Protein AF-B0TB52-F1 (afdb_monomer_lite)

pLDDT: mean 86.06, std 11.62, range [44.22, 97.25]

Foldseek 3Di:
DDDPPDDVVVVVVVVVVVVVVLVVLLVVQLVVLLVVQLVCQQPPDADVVARARSNLLSLLLSCLQSLDDLVVLLVSQQSSLVSQLVSPPDPRSNLSNVLSSQLSSQSSVLSVPPDQPDDDPATCSSLVSSLRSLLRSQLSSLVVCCVVVVDDPVVSVCCCVVHSVVSSVVSSVSSRVVNVVSCVVSVD

Organism: Heliobacterium modesticaldum (strain ATCC 51547 / Ice1) (NCBI:txid498761)

Structure (mmCIF, N/CA/C/O backbone):
data_AF-B0TB52-F1
#
_entry.id   AF-B0TB52-F1
#
loop_
_atom_site.group_PDB
_atom_site.id
_atom_site.type_symbol
_atom_site.label_atom_id
_atom_site.label_alt_id
_atom_site.label_comp_id
_atom_site.label_asym_id
_atom_site.label_entity_id
_atom_site.label_seq_id
_atom_site.pdbx_PDB_ins_code
_atom_site.Cartn_x
_atom_site.Cartn_y
_atom_site.Cartn_z
_atom_site.occupancy
_atom_site.B_iso_or_equiv
_atom_site.auth_seq_id
_atom_site.auth_comp_id
_atom_site.auth_asym_id
_atom_site.auth_atom_id
_atom_site.pdbx_PDB_model_num
ATOM 1 N N . MET A 1 1 ? -31.681 16.200 46.956 1.00 44.25 1 MET A N 1
ATOM 2 C CA . MET A 1 1 ? -31.274 16.716 45.631 1.00 44.25 1 MET A CA 1
ATOM 3 C C . MET A 1 1 ? -29.783 16.443 45.464 1.00 44.25 1 MET A C 1
ATOM 5 O O . MET A 1 1 ? -28.978 17.282 45.835 1.00 44.25 1 MET A O 1
ATOM 9 N N . ASN A 1 2 ? -29.403 15.248 45.000 1.00 44.22 2 ASN A N 1
ATOM 10 C CA . ASN A 1 2 ? -27.994 14.911 44.762 1.00 44.22 2 ASN A CA 1
ATOM 11 C C . ASN A 1 2 ? -27.658 15.261 43.312 1.00 44.22 2 ASN A C 1
ATOM 13 O O . ASN A 1 2 ? -27.881 14.460 42.409 1.00 44.22 2 ASN A O 1
ATOM 17 N N . GLY A 1 3 ? -27.212 16.499 43.103 1.00 53.97 3 GLY A N 1
ATOM 18 C CA . GLY A 1 3 ? -26.686 16.952 41.822 1.00 53.97 3 GLY A CA 1
ATOM 19 C C . GLY A 1 3 ? -25.291 16.378 41.611 1.00 53.97 3 GLY A C 1
ATOM 20 O O . GLY A 1 3 ? -24.385 16.659 42.392 1.00 53.97 3 GLY A O 1
ATOM 21 N N . ASP A 1 4 ? -25.146 15.569 40.564 1.00 59.97 4 ASP A N 1
ATOM 22 C CA . ASP A 1 4 ? -23.883 15.088 39.999 1.00 59.97 4 ASP A CA 1
ATOM 23 C C . ASP A 1 4 ? -23.056 16.283 39.489 1.00 59.97 4 ASP A C 1
ATOM 25 O O . ASP A 1 4 ? -23.007 16.575 38.299 1.00 59.97 4 ASP A O 1
ATOM 29 N N . ASN A 1 5 ? -22.460 17.039 40.414 1.00 62.78 5 ASN A N 1
ATOM 30 C CA . ASN A 1 5 ? -21.640 18.211 40.124 1.00 62.78 5 ASN A CA 1
ATOM 31 C C . ASN A 1 5 ? -20.153 17.828 40.173 1.00 62.78 5 ASN A C 1
ATOM 33 O O . ASN A 1 5 ? -19.360 18.401 40.921 1.00 62.78 5 ASN A O 1
ATOM 37 N N . ARG A 1 6 ? -19.770 16.801 39.403 1.00 63.81 6 ARG A N 1
ATOM 38 C CA . ARG A 1 6 ? -18.353 16.505 39.157 1.00 63.81 6 ARG A CA 1
ATOM 39 C C . ARG A 1 6 ? -17.748 17.660 38.342 1.00 63.81 6 ARG A C 1
ATOM 41 O O . ARG A 1 6 ? -18.316 18.019 37.310 1.00 63.81 6 ARG A O 1
ATOM 48 N N . PRO A 1 7 ? -16.630 18.270 38.778 1.00 61.94 7 PRO A N 1
ATOM 49 C CA . PRO A 1 7 ? -16.086 19.461 38.134 1.00 61.94 7 PRO A CA 1
ATOM 50 C C . PRO A 1 7 ? -15.678 19.149 36.690 1.00 61.94 7 PRO A C 1
ATOM 52 O O . PRO A 1 7 ? -14.939 18.201 36.433 1.00 61.94 7 PRO A O 1
ATOM 55 N N . VAL A 1 8 ? -16.143 19.979 35.752 1.00 63.41 8 VAL A N 1
ATOM 56 C CA . VAL A 1 8 ? -15.935 19.863 34.293 1.00 63.41 8 VAL A CA 1
ATOM 57 C C . VAL A 1 8 ? -14.460 19.638 33.913 1.00 63.41 8 VAL A C 1
ATOM 59 O O . VAL A 1 8 ? -14.173 18.951 32.935 1.00 63.41 8 VAL A O 1
ATOM 62 N N . ALA A 1 9 ? -13.518 20.141 34.718 1.00 63.56 9 ALA A N 1
ATOM 63 C CA . ALA A 1 9 ? -12.083 19.914 34.550 1.00 63.56 9 ALA A CA 1
ATOM 64 C C . ALA A 1 9 ? -11.687 18.426 34.631 1.00 63.56 9 ALA A C 1
ATOM 66 O O . ALA A 1 9 ? -10.968 17.953 33.757 1.00 63.56 9 ALA A O 1
ATOM 67 N N . LEU A 1 10 ? -12.223 17.657 35.588 1.00 64.62 10 LEU A N 1
ATOM 68 C CA . LEU A 1 10 ? -11.920 16.222 35.715 1.00 64.62 10 LEU A CA 1
ATOM 69 C C . LEU A 1 10 ? -12.453 15.417 34.524 1.00 64.62 10 LEU A C 1
ATOM 71 O O . LEU A 1 10 ? -11.818 14.459 34.085 1.00 64.62 10 LEU A O 1
ATOM 75 N N . ASN A 1 11 ? -13.594 15.829 33.963 1.00 69.12 11 ASN A N 1
ATOM 76 C CA . ASN A 1 11 ? -14.157 15.202 32.767 1.00 69.12 11 ASN A CA 1
ATOM 77 C C . ASN A 1 11 ? -13.287 15.485 31.532 1.00 69.12 11 ASN A C 1
ATOM 79 O O . ASN A 1 11 ? -13.051 14.580 30.733 1.00 69.12 11 ASN A O 1
ATOM 83 N N . ASN A 1 12 ? -12.751 16.703 31.406 1.00 70.81 12 ASN A N 1
ATOM 84 C CA . ASN A 1 12 ? -11.839 17.066 30.321 1.00 70.81 12 ASN A CA 1
ATOM 85 C C . ASN A 1 12 ? -10.494 16.340 30.430 1.00 70.81 12 ASN A C 1
ATOM 87 O O . ASN A 1 12 ? -10.006 15.836 29.423 1.00 70.81 12 ASN A O 1
ATOM 91 N N . GLU A 1 13 ? -9.917 16.227 31.628 1.00 70.25 13 GLU A N 1
ATOM 92 C CA . GLU A 1 13 ? -8.655 15.508 31.843 1.00 70.25 13 GLU A CA 1
ATOM 93 C C . GLU A 1 13 ? -8.798 14.002 31.602 1.00 70.25 13 GLU A C 1
ATOM 95 O O . GLU A 1 13 ? -7.973 13.405 30.906 1.00 70.25 13 GLU A O 1
ATOM 100 N N . ALA A 1 14 ? -9.886 13.389 32.080 1.00 68.00 14 ALA A N 1
ATOM 101 C CA . ALA A 1 14 ? -10.186 11.988 31.804 1.00 68.00 14 ALA A CA 1
ATOM 102 C C . ALA A 1 14 ? -10.412 11.747 30.302 1.00 68.00 14 ALA A C 1
ATOM 104 O O . ALA A 1 14 ? -9.858 10.805 29.735 1.00 68.00 14 ALA A O 1
ATOM 105 N N . GLN A 1 15 ? -11.162 12.621 29.625 1.00 62.94 15 GLN A N 1
ATOM 106 C CA . GLN A 1 15 ? -11.403 12.523 28.184 1.00 62.94 15 GLN A CA 1
ATOM 107 C C . GLN A 1 15 ? -10.118 12.735 27.368 1.00 62.94 15 GLN A C 1
ATOM 109 O O . GLN A 1 15 ? -9.899 12.036 26.374 1.00 62.94 15 GLN A O 1
ATOM 114 N N . TYR A 1 16 ? -9.234 13.640 27.797 1.00 62.41 16 TYR A N 1
ATOM 115 C CA . TYR A 1 16 ? -7.936 13.873 27.163 1.00 62.41 16 TYR A CA 1
ATOM 116 C C . TYR A 1 16 ? -7.002 12.671 27.341 1.00 62.41 16 TYR A C 1
ATOM 118 O O . TYR A 1 16 ? -6.404 12.206 26.370 1.00 62.41 16 TYR A O 1
ATOM 126 N N . ALA A 1 17 ? -6.944 12.096 28.547 1.00 64.50 17 ALA A N 1
ATOM 127 C CA . ALA A 1 17 ? -6.170 10.890 28.830 1.00 64.50 17 ALA A CA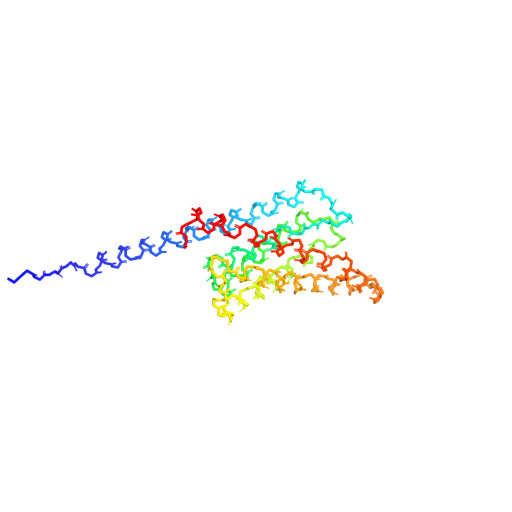 1
ATOM 128 C C . ALA A 1 17 ? -6.675 9.678 28.027 1.00 64.50 17 ALA A C 1
ATOM 130 O O . ALA A 1 17 ? -5.869 8.932 27.466 1.00 64.50 17 ALA A O 1
ATOM 131 N N . GLN A 1 18 ? -7.995 9.500 27.897 1.00 62.91 18 GLN A N 1
ATOM 132 C CA . GLN A 1 18 ? -8.570 8.409 27.102 1.00 62.91 18 GLN A CA 1
ATOM 133 C C . GLN A 1 18 ? -8.362 8.596 25.592 1.00 62.91 18 GLN A C 1
ATOM 135 O O . GLN A 1 18 ? -7.987 7.645 24.901 1.00 62.91 18 GLN A O 1
ATOM 140 N N . THR A 1 19 ? -8.520 9.820 25.079 1.00 67.12 19 THR A N 1
ATOM 141 C CA . THR A 1 19 ? -8.274 10.139 23.660 1.00 67.12 19 THR A CA 1
ATOM 142 C C . THR A 1 19 ? -6.791 9.984 23.308 1.00 67.12 19 THR A C 1
ATOM 144 O O . THR A 1 19 ? -6.448 9.402 22.275 1.00 67.12 19 THR A O 1
ATOM 147 N N . GLY A 1 20 ? -5.899 10.441 24.193 1.00 67.62 20 GLY A N 1
ATOM 148 C CA . GLY A 1 20 ? -4.453 10.276 24.059 1.00 67.62 20 GLY A CA 1
ATOM 149 C C . GLY A 1 20 ? -4.032 8.806 24.073 1.00 67.62 20 GLY A C 1
ATOM 150 O O . GLY A 1 20 ? -3.299 8.367 23.188 1.00 67.62 20 GLY A O 1
ATOM 151 N N . ALA A 1 21 ? -4.558 8.011 25.011 1.00 65.25 21 ALA A N 1
ATOM 152 C CA . ALA A 1 21 ? -4.265 6.581 25.097 1.00 65.25 21 ALA A CA 1
ATOM 153 C C . ALA A 1 21 ? -4.727 5.800 23.851 1.00 65.25 21 ALA A C 1
ATOM 155 O O . ALA A 1 21 ? -4.025 4.892 23.401 1.00 65.25 21 ALA A O 1
ATOM 156 N N . GLY A 1 22 ? -5.874 6.162 23.263 1.00 76.88 22 GLY A N 1
ATOM 157 C CA . GLY A 1 22 ? -6.357 5.579 22.007 1.00 76.88 22 GLY A CA 1
ATOM 158 C C . GLY A 1 22 ? -5.429 5.871 20.824 1.00 76.88 22 GLY A C 1
ATOM 159 O O . GLY A 1 22 ? -5.046 4.952 20.096 1.00 76.88 22 GLY A O 1
ATOM 160 N N . ARG A 1 23 ? -4.987 7.129 20.681 1.00 81.00 23 ARG A N 1
ATOM 161 C CA . ARG A 1 23 ? -4.079 7.540 19.599 1.00 81.00 23 ARG A CA 1
ATOM 162 C C . ARG A 1 23 ? -2.721 6.839 19.690 1.00 81.00 23 ARG A C 1
ATOM 164 O O . ARG A 1 23 ? -2.213 6.355 18.680 1.00 81.00 23 ARG A O 1
ATOM 171 N N . THR A 1 24 ? -2.150 6.723 20.890 1.00 84.62 24 THR A N 1
ATOM 172 C CA . THR A 1 24 ? -0.862 6.038 21.087 1.00 84.62 24 THR A CA 1
ATOM 173 C C . THR A 1 24 ? -0.941 4.565 20.688 1.00 84.62 24 THR A C 1
ATOM 175 O O . THR A 1 24 ? -0.036 4.060 20.025 1.00 84.62 24 THR A O 1
ATOM 178 N N . LYS A 1 25 ? -2.047 3.879 21.012 1.00 85.75 25 LYS A N 1
ATOM 179 C CA . LYS A 1 25 ? -2.271 2.489 20.580 1.00 85.75 25 LYS A CA 1
ATOM 180 C C . LYS A 1 25 ? -2.349 2.367 19.060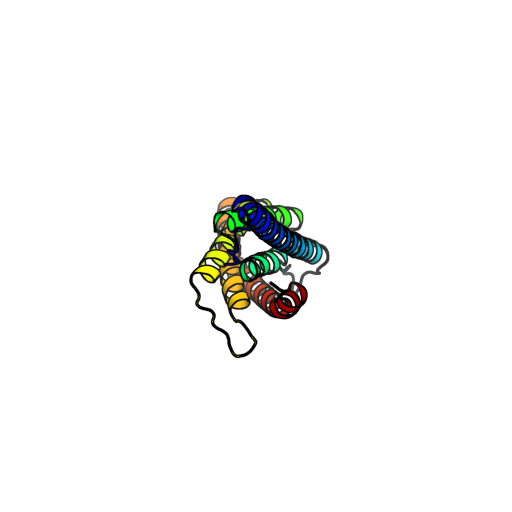 1.00 85.75 25 LYS A C 1
ATOM 182 O O . LYS A 1 25 ? -1.719 1.480 18.494 1.00 85.75 25 LYS A O 1
ATOM 187 N N . GLN A 1 26 ? -3.078 3.260 18.394 1.00 88.81 26 GLN A N 1
ATOM 188 C CA . GLN A 1 26 ? -3.194 3.263 16.933 1.00 88.81 26 GLN A CA 1
ATOM 189 C C . GLN A 1 26 ? -1.840 3.481 16.244 1.00 88.81 26 GLN A C 1
ATOM 191 O O . GLN A 1 26 ? -1.496 2.750 15.317 1.00 88.81 26 GLN A O 1
ATOM 196 N N . LEU A 1 27 ? -1.039 4.433 16.732 1.00 90.12 27 LEU A N 1
ATOM 197 C CA . LEU A 1 27 ? 0.311 4.677 16.216 1.00 90.12 27 LEU A CA 1
ATOM 198 C C . LEU A 1 27 ? 1.239 3.478 16.441 1.00 90.12 27 LEU A C 1
ATOM 200 O O . LEU A 1 27 ? 1.983 3.105 15.536 1.00 90.12 27 LEU A O 1
ATOM 204 N N . ALA A 1 28 ? 1.158 2.832 17.608 1.00 91.56 28 ALA A N 1
ATOM 205 C CA . ALA A 1 28 ? 1.927 1.623 17.893 1.00 91.56 28 ALA A CA 1
ATOM 206 C C . ALA A 1 28 ? 1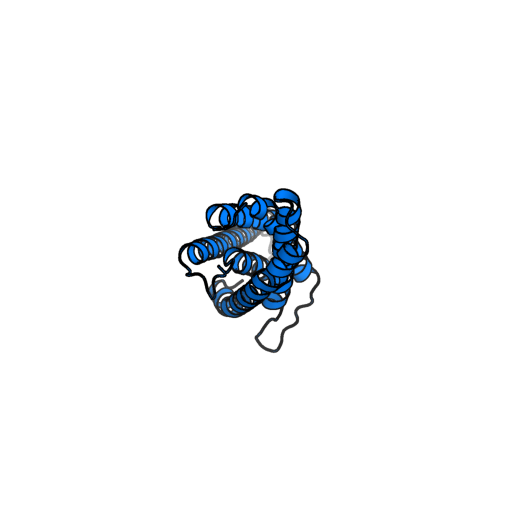.569 0.474 16.934 1.00 91.56 28 ALA A C 1
ATOM 208 O O . ALA A 1 28 ? 2.459 -0.203 16.425 1.00 91.56 28 ALA A O 1
ATOM 209 N N . VAL A 1 29 ? 0.279 0.291 16.628 1.00 91.38 29 VAL A N 1
ATOM 210 C CA . VAL A 1 29 ? -0.193 -0.702 15.648 1.00 91.38 29 VAL A CA 1
ATOM 211 C C . VAL A 1 29 ? 0.369 -0.429 14.259 1.00 91.38 29 VAL A C 1
ATOM 213 O O . VAL A 1 29 ? 0.873 -1.343 13.610 1.00 91.38 29 VAL A O 1
ATOM 216 N N . VAL A 1 30 ? 0.298 0.823 13.807 1.00 93.69 30 VAL A N 1
ATOM 217 C CA . VAL A 1 30 ? 0.840 1.245 12.510 1.00 93.69 30 VAL A CA 1
ATOM 218 C C . VAL A 1 30 ? 2.338 0.954 12.439 1.00 93.69 30 VAL A C 1
ATOM 220 O O . VAL A 1 30 ? 2.785 0.290 11.505 1.00 93.69 30 VAL A O 1
ATOM 223 N N . ALA A 1 31 ? 3.103 1.384 13.446 1.00 93.69 31 ALA A N 1
ATOM 224 C CA . ALA A 1 31 ? 4.544 1.161 13.504 1.00 93.69 31 ALA A CA 1
ATOM 225 C C . ALA A 1 31 ? 4.897 -0.335 13.495 1.00 93.69 31 ALA A C 1
ATOM 227 O O . ALA A 1 31 ? 5.770 -0.758 12.738 1.00 93.69 31 ALA A O 1
ATOM 228 N N . MET A 1 32 ? 4.182 -1.147 14.280 1.00 94.19 32 MET A N 1
ATOM 229 C CA . MET A 1 32 ? 4.399 -2.591 14.358 1.00 94.19 32 MET A CA 1
ATOM 230 C C . MET A 1 32 ? 4.103 -3.289 13.025 1.00 94.19 32 MET A C 1
ATOM 232 O O . MET A 1 32 ? 4.918 -4.084 12.563 1.00 94.19 32 MET A O 1
ATOM 236 N N . LEU A 1 33 ? 2.974 -2.979 12.379 1.00 94.81 33 LEU A N 1
ATOM 237 C CA . LEU A 1 33 ? 2.616 -3.570 11.085 1.00 94.81 33 LEU A CA 1
ATOM 238 C C . LEU A 1 33 ? 3.641 -3.214 10.006 1.00 94.81 33 LEU A C 1
ATOM 240 O O . LEU A 1 33 ? 4.105 -4.090 9.279 1.00 94.81 33 LEU A O 1
ATOM 244 N N . ILE A 1 34 ? 4.037 -1.945 9.926 1.00 94.69 34 ILE A N 1
ATOM 245 C CA . ILE A 1 34 ? 5.035 -1.490 8.955 1.00 94.69 34 ILE A CA 1
ATOM 246 C C . ILE A 1 34 ? 6.393 -2.172 9.200 1.00 94.69 34 ILE A C 1
ATOM 248 O O . ILE A 1 34 ? 7.020 -2.637 8.246 1.00 94.69 34 ILE A O 1
ATOM 252 N N . ALA A 1 35 ? 6.824 -2.294 10.460 1.00 94.88 35 ALA A N 1
ATOM 253 C CA . ALA A 1 35 ? 8.055 -2.999 10.818 1.00 94.88 35 ALA A CA 1
ATOM 254 C C . ALA A 1 35 ? 8.007 -4.481 10.409 1.00 94.88 35 ALA A C 1
ATOM 256 O O . ALA A 1 35 ? 8.958 -4.983 9.809 1.00 94.88 35 ALA A O 1
ATOM 257 N N . ILE A 1 36 ? 6.880 -5.162 10.648 1.00 94.06 36 ILE A N 1
ATOM 258 C CA . ILE A 1 36 ? 6.654 -6.539 10.183 1.00 94.06 36 ILE A CA 1
ATOM 259 C C . ILE A 1 36 ? 6.774 -6.614 8.657 1.00 94.06 36 ILE A C 1
ATOM 261 O O . ILE A 1 36 ? 7.457 -7.495 8.140 1.00 94.06 36 ILE A O 1
ATOM 265 N N . GLY A 1 37 ? 6.165 -5.676 7.927 1.00 93.88 37 GLY A N 1
ATOM 266 C CA . GLY A 1 37 ? 6.254 -5.616 6.467 1.00 93.88 37 GLY A CA 1
ATOM 267 C C . GLY A 1 37 ? 7.690 -5.456 5.963 1.00 93.88 37 GLY A C 1
ATOM 268 O O . GLY A 1 37 ? 8.085 -6.126 5.009 1.00 93.88 37 GLY A O 1
ATOM 269 N N . ALA A 1 38 ? 8.492 -4.618 6.623 1.00 93.31 38 ALA A N 1
ATOM 270 C CA . ALA A 1 38 ? 9.897 -4.421 6.276 1.00 93.31 38 ALA A CA 1
ATOM 271 C C . ALA A 1 38 ? 10.729 -5.688 6.522 1.00 93.31 38 ALA A C 1
ATOM 273 O O . ALA A 1 38 ? 11.443 -6.135 5.624 1.00 93.31 38 ALA A O 1
ATOM 274 N N . VAL A 1 39 ? 10.580 -6.311 7.695 1.00 93.44 39 VAL A N 1
ATOM 275 C CA . VAL A 1 39 ? 11.273 -7.562 8.043 1.00 93.44 39 VAL A CA 1
ATOM 276 C C . VAL A 1 39 ? 10.897 -8.671 7.063 1.00 93.44 39 VAL A C 1
ATOM 278 O O . VAL A 1 39 ? 11.784 -9.313 6.505 1.00 93.44 39 VAL A O 1
ATOM 281 N N . LEU A 1 40 ? 9.601 -8.852 6.781 1.00 91.31 40 LEU A N 1
ATOM 282 C CA . LEU A 1 40 ? 9.126 -9.840 5.810 1.00 91.31 40 LEU A CA 1
ATOM 283 C C . LEU A 1 40 ? 9.735 -9.610 4.428 1.00 91.31 40 LEU A C 1
ATOM 285 O O . LEU A 1 40 ? 10.187 -10.561 3.803 1.00 91.31 40 LEU A O 1
ATOM 289 N N . ARG A 1 41 ? 9.823 -8.361 3.964 1.00 90.44 41 ARG A N 1
ATOM 290 C CA . ARG A 1 41 ? 10.453 -8.041 2.675 1.00 90.44 41 ARG A CA 1
ATOM 291 C C . ARG A 1 41 ? 11.955 -8.343 2.641 1.00 90.44 41 ARG A C 1
ATOM 293 O O . ARG A 1 41 ? 12.468 -8.695 1.578 1.00 90.44 41 ARG A O 1
ATOM 300 N N . MET A 1 42 ? 12.652 -8.219 3.770 1.00 88.94 42 MET A N 1
ATOM 301 C CA . MET A 1 42 ? 14.075 -8.559 3.871 1.00 88.94 42 MET A CA 1
ATOM 302 C C . MET A 1 42 ? 14.314 -10.069 3.820 1.00 88.94 42 MET A C 1
ATOM 304 O O . MET A 1 42 ? 15.243 -10.508 3.145 1.00 88.94 42 MET A O 1
ATOM 308 N N . VAL A 1 43 ? 13.484 -10.853 4.514 1.00 88.88 43 VAL A N 1
ATOM 309 C CA . VAL A 1 43 ? 13.695 -12.303 4.665 1.00 88.88 43 VAL A CA 1
ATOM 310 C C . VAL A 1 43 ? 12.984 -13.145 3.606 1.00 88.88 43 VAL A C 1
ATOM 312 O O . VAL A 1 43 ? 13.370 -14.289 3.381 1.00 88.88 43 VAL A O 1
ATOM 315 N N . ALA A 1 44 ? 11.942 -12.616 2.959 1.00 84.12 44 ALA A N 1
ATOM 316 C CA . ALA A 1 44 ? 11.162 -13.379 1.995 1.00 84.12 44 ALA A CA 1
ATOM 317 C C . ALA A 1 44 ? 11.970 -13.663 0.716 1.00 84.12 44 ALA A C 1
ATOM 319 O O . ALA A 1 44 ? 12.547 -12.738 0.123 1.00 84.12 44 ALA A O 1
ATOM 320 N N . PRO A 1 45 ? 11.976 -14.922 0.244 1.00 81.38 45 PRO A N 1
ATOM 321 C CA . PRO A 1 45 ? 12.595 -15.260 -1.025 1.00 81.38 45 PRO A CA 1
ATOM 322 C C . PRO A 1 45 ? 11.803 -14.648 -2.194 1.00 81.38 45 PRO A C 1
ATOM 324 O O . PRO A 1 45 ? 10.592 -14.427 -2.080 1.00 81.38 45 PRO A O 1
ATOM 327 N N . PRO A 1 46 ? 12.452 -14.397 -3.345 1.00 82.38 46 PRO A N 1
ATOM 328 C CA . PRO A 1 46 ? 11.743 -14.048 -4.569 1.00 82.38 46 PRO A CA 1
ATOM 329 C C . PRO A 1 46 ? 10.778 -15.174 -4.960 1.00 82.38 46 PRO A C 1
ATOM 331 O O . PRO A 1 46 ? 11.180 -16.329 -5.081 1.00 82.38 46 PRO A O 1
ATOM 334 N N . ILE A 1 47 ? 9.511 -14.837 -5.192 1.00 78.69 47 ILE A N 1
ATOM 335 C CA . ILE A 1 47 ? 8.491 -15.778 -5.657 1.00 78.69 47 ILE A CA 1
ATOM 336 C C . ILE A 1 47 ? 8.379 -15.583 -7.170 1.00 78.69 47 ILE A C 1
ATOM 338 O O . ILE A 1 47 ? 8.035 -14.496 -7.626 1.00 78.69 47 ILE A O 1
ATOM 342 N N . PHE A 1 48 ? 8.733 -16.601 -7.959 1.00 77.06 48 PHE A N 1
ATOM 343 C CA . PHE A 1 48 ? 8.801 -16.503 -9.429 1.00 77.06 48 PHE A CA 1
ATOM 344 C C . PHE A 1 48 ? 9.693 -15.350 -9.939 1.00 77.06 48 PHE A C 1
ATOM 346 O O . PHE A 1 48 ? 9.380 -14.697 -10.929 1.00 77.06 48 PHE A O 1
ATOM 353 N N . GLY A 1 49 ? 10.797 -15.062 -9.239 1.00 73.56 49 GLY A N 1
ATOM 354 C CA . GLY A 1 49 ? 11.708 -13.961 -9.586 1.00 73.56 49 GLY A CA 1
ATOM 355 C C . GLY A 1 49 ? 11.204 -12.564 -9.200 1.00 73.56 49 GLY A C 1
ATOM 356 O O . GLY A 1 49 ? 11.917 -11.582 -9.391 1.00 73.56 49 GLY A O 1
ATOM 357 N N . ILE A 1 50 ? 10.016 -12.461 -8.599 1.00 78.88 50 ILE A N 1
ATOM 358 C CA . ILE A 1 50 ? 9.414 -11.206 -8.149 1.00 78.88 50 ILE A CA 1
ATOM 359 C C . ILE A 1 50 ? 9.467 -11.168 -6.625 1.00 78.88 50 ILE A C 1
ATOM 361 O O . ILE A 1 50 ? 9.056 -12.108 -5.951 1.00 78.88 50 ILE A O 1
ATOM 365 N N . THR A 1 51 ? 9.979 -10.079 -6.054 1.00 79.25 51 THR A N 1
ATOM 366 C CA . THR A 1 51 ? 9.944 -9.881 -4.597 1.00 79.25 51 THR A CA 1
ATOM 367 C C . THR A 1 51 ? 8.664 -9.126 -4.234 1.00 79.25 51 THR A C 1
ATOM 369 O O . THR A 1 51 ? 8.547 -7.958 -4.619 1.00 79.25 51 THR A O 1
ATOM 372 N N . PRO A 1 52 ? 7.708 -9.734 -3.504 1.00 82.31 52 PRO A N 1
ATOM 373 C CA . PRO A 1 52 ? 6.518 -9.024 -3.058 1.00 82.31 52 PRO A CA 1
ATOM 374 C C . PRO A 1 52 ? 6.885 -7.848 -2.154 1.00 82.31 52 PRO A C 1
ATOM 376 O O . PRO A 1 52 ? 7.809 -7.918 -1.337 1.00 82.31 52 PRO A O 1
ATOM 379 N N . ASN A 1 53 ? 6.138 -6.757 -2.277 1.00 89.88 53 ASN A N 1
ATOM 380 C CA . ASN A 1 53 ? 6.323 -5.596 -1.423 1.00 89.88 53 ASN A CA 1
ATOM 381 C C . ASN A 1 53 ? 5.410 -5.701 -0.193 1.00 89.88 53 ASN A C 1
ATOM 383 O O . ASN A 1 53 ? 4.336 -5.101 -0.146 1.00 89.88 53 ASN A O 1
ATOM 387 N N . PHE A 1 54 ? 5.862 -6.454 0.813 1.00 92.56 54 PHE A N 1
ATOM 388 C CA . PHE A 1 54 ? 5.124 -6.659 2.065 1.00 92.56 54 PHE A CA 1
ATOM 389 C C . PHE A 1 54 ? 4.891 -5.364 2.855 1.00 92.56 54 PHE A C 1
ATOM 391 O O . PHE A 1 54 ? 3.927 -5.281 3.615 1.00 92.56 54 PHE A O 1
ATOM 398 N N . VAL A 1 55 ? 5.725 -4.337 2.654 1.00 95.00 55 VAL A N 1
ATOM 399 C CA . VAL A 1 55 ? 5.531 -3.019 3.273 1.00 95.00 55 VAL A CA 1
ATOM 400 C C . VAL A 1 55 ? 4.223 -2.389 2.785 1.00 95.00 55 VAL A C 1
ATOM 402 O O . VAL A 1 55 ? 3.474 -1.869 3.610 1.00 95.00 55 VAL A O 1
ATOM 405 N N . ILE A 1 56 ? 3.888 -2.527 1.492 1.00 94.94 56 ILE A N 1
ATOM 406 C CA . ILE A 1 56 ? 2.600 -2.072 0.935 1.00 94.94 56 ILE A CA 1
ATOM 407 C C . ILE A 1 56 ? 1.417 -2.759 1.596 1.00 94.94 56 ILE A C 1
ATOM 409 O O . ILE A 1 56 ? 0.493 -2.094 2.068 1.00 94.94 56 ILE A O 1
ATOM 413 N N . ALA A 1 57 ? 1.457 -4.091 1.655 1.00 95.19 57 ALA A N 1
ATOM 414 C CA . ALA A 1 57 ? 0.384 -4.870 2.257 1.00 95.19 57 ALA A CA 1
ATOM 415 C C . ALA A 1 57 ? 0.126 -4.429 3.708 1.00 95.19 57 ALA A C 1
ATOM 417 O O . ALA A 1 57 ? -1.022 -4.223 4.105 1.00 95.19 57 ALA A O 1
ATOM 418 N N . MET A 1 58 ? 1.195 -4.224 4.484 1.00 96.19 58 MET A N 1
ATOM 419 C CA . MET A 1 58 ? 1.080 -3.856 5.892 1.00 96.19 58 MET A CA 1
ATOM 420 C C . MET A 1 58 ? 0.668 -2.402 6.112 1.00 96.19 58 MET A C 1
ATOM 422 O O . MET A 1 58 ? -0.144 -2.148 7.004 1.00 96.19 58 MET A O 1
ATOM 426 N N . TYR A 1 59 ? 1.151 -1.444 5.310 1.00 96.12 59 TYR A N 1
ATOM 427 C CA . TYR A 1 59 ? 0.695 -0.065 5.473 1.00 96.12 59 TYR A CA 1
ATOM 428 C C . TYR A 1 59 ? -0.770 0.090 5.052 1.00 96.12 59 TYR A C 1
ATOM 430 O O . TYR A 1 59 ? -1.529 0.720 5.788 1.00 96.12 59 TYR A O 1
ATOM 438 N N . CYS A 1 60 ? -1.221 -0.522 3.949 1.00 95.50 60 CYS A N 1
ATOM 439 C CA . CYS A 1 60 ? -2.633 -0.450 3.556 1.00 95.50 60 CYS A CA 1
ATOM 440 C C . CYS A 1 60 ? -3.528 -1.144 4.585 1.00 95.50 60 CYS A C 1
ATOM 442 O O . CYS A 1 60 ? -4.575 -0.604 4.943 1.00 95.50 60 CYS A O 1
ATOM 444 N N . LEU A 1 61 ? -3.089 -2.275 5.148 1.00 94.44 61 LEU A N 1
ATOM 445 C CA . LEU A 1 61 ? -3.780 -2.911 6.265 1.00 94.44 61 LEU A CA 1
ATOM 446 C C . LEU A 1 61 ? -3.874 -1.980 7.488 1.00 94.44 61 LEU A C 1
ATOM 448 O O . LEU A 1 61 ? -4.947 -1.854 8.078 1.00 94.44 61 LEU A O 1
ATOM 452 N N . SER A 1 62 ? -2.785 -1.294 7.847 1.00 94.12 62 SER A N 1
ATOM 453 C CA . SER A 1 62 ? -2.777 -0.338 8.961 1.00 94.12 62 SER A CA 1
ATOM 454 C C . SER A 1 62 ? -3.753 0.824 8.738 1.00 94.12 62 SER A C 1
ATOM 456 O O . SER A 1 62 ? -4.500 1.178 9.648 1.00 94.12 62 SER A O 1
ATOM 458 N N . ILE A 1 63 ? -3.838 1.343 7.507 1.00 94.31 63 ILE A N 1
ATOM 459 C CA . ILE A 1 63 ? -4.778 2.403 7.114 1.00 94.31 63 ILE A CA 1
ATOM 460 C C . ILE A 1 63 ? -6.227 1.914 7.221 1.00 94.31 63 ILE A C 1
ATOM 462 O O . ILE A 1 63 ? -7.083 2.632 7.730 1.00 94.31 63 ILE A O 1
ATOM 466 N N . VAL A 1 64 ? -6.511 0.680 6.803 1.00 92.50 64 VAL A N 1
ATOM 467 C CA . VAL A 1 64 ? -7.854 0.083 6.912 1.00 92.50 64 VAL A CA 1
ATOM 468 C C . VAL A 1 64 ? -8.261 -0.126 8.376 1.00 92.50 64 VAL A C 1
ATOM 470 O O . VAL A 1 64 ? -9.429 0.063 8.714 1.00 92.50 64 VAL A O 1
ATOM 473 N N . LEU A 1 65 ? -7.321 -0.513 9.244 1.00 89.62 65 LEU A N 1
ATOM 474 C CA . LEU A 1 65 ? -7.581 -0.773 10.664 1.00 89.62 65 LEU A CA 1
ATOM 475 C C . LEU A 1 65 ? -7.743 0.513 11.482 1.00 89.62 65 LEU A C 1
ATOM 477 O O . LEU A 1 65 ? -8.668 0.613 12.283 1.00 89.62 65 LEU A O 1
ATOM 481 N N . VAL A 1 66 ? -6.853 1.487 11.288 1.00 89.94 66 VAL A N 1
ATOM 482 C CA . VAL A 1 66 ? -6.815 2.723 12.086 1.00 89.94 66 VAL A CA 1
ATOM 483 C C . VAL A 1 66 ? -7.736 3.806 11.526 1.00 89.94 66 VAL A C 1
ATOM 485 O O . VAL A 1 66 ? -8.207 4.647 12.287 1.00 89.94 66 VAL A O 1
ATOM 488 N N . ARG A 1 67 ? -8.023 3.773 10.217 1.00 89.50 67 ARG A N 1
ATOM 489 C CA . ARG A 1 67 ? -8.728 4.834 9.477 1.00 89.50 67 ARG A CA 1
ATOM 490 C C . ARG A 1 67 ? -8.132 6.230 9.753 1.00 89.50 67 ARG A C 1
ATOM 492 O O . ARG A 1 67 ? -8.837 7.115 10.240 1.00 89.50 67 ARG A O 1
ATOM 499 N N . PRO A 1 68 ? -6.827 6.419 9.476 1.00 89.19 68 PRO A N 1
ATOM 500 C CA . PRO A 1 68 ? -6.121 7.663 9.761 1.00 89.19 68 PRO A CA 1
ATOM 501 C C . PRO A 1 68 ? -6.644 8.828 8.914 1.00 89.19 68 PRO A C 1
ATOM 503 O O . PRO A 1 68 ? -7.248 8.638 7.855 1.00 89.19 68 PRO A O 1
ATOM 506 N N . LYS A 1 69 ? -6.343 10.058 9.341 1.00 91.19 69 LYS A N 1
ATOM 507 C CA . LYS A 1 69 ? -6.550 11.247 8.494 1.00 91.19 69 LYS A CA 1
ATOM 508 C C . LYS A 1 69 ? -5.589 11.225 7.301 1.00 91.19 69 LYS A C 1
ATOM 510 O O . LYS A 1 69 ? -4.526 10.617 7.370 1.00 91.19 69 LYS A O 1
ATOM 515 N N . PHE A 1 70 ? -5.888 11.973 6.237 1.00 91.19 70 PHE A N 1
ATOM 516 C CA . PHE A 1 70 ? -5.021 12.037 5.049 1.00 91.19 70 PHE A CA 1
ATOM 517 C C . PHE A 1 70 ? -3.561 12.418 5.354 1.00 91.19 70 PHE A C 1
ATOM 519 O O . PHE A 1 70 ? -2.653 11.822 4.784 1.00 91.19 70 PHE A O 1
ATOM 526 N N . GLY A 1 71 ? -3.317 13.347 6.287 1.00 91.75 71 GLY A N 1
ATOM 527 C CA . GLY A 1 71 ? -1.952 13.705 6.700 1.00 91.75 71 GLY A CA 1
ATOM 528 C C . GLY A 1 71 ? -1.213 12.573 7.427 1.00 91.75 71 GLY A C 1
ATOM 529 O O . GLY A 1 71 ? -0.025 12.361 7.206 1.00 91.75 71 GLY A O 1
ATOM 530 N N . GLU A 1 72 ? -1.924 11.794 8.244 1.00 93.62 72 GLU A N 1
ATOM 531 C CA . GLU A 1 72 ? -1.372 10.611 8.915 1.00 93.62 72 GLU A CA 1
ATOM 532 C C . GLU A 1 72 ? -1.124 9.476 7.905 1.00 93.62 72 GLU A C 1
ATOM 534 O O . GLU A 1 72 ? -0.083 8.827 7.956 1.00 93.62 72 GLU A O 1
ATOM 539 N N . ALA A 1 73 ? -2.022 9.279 6.933 1.00 95.44 73 ALA A N 1
ATOM 540 C CA . ALA A 1 73 ? -1.829 8.329 5.837 1.00 95.44 73 ALA A CA 1
ATOM 541 C C . ALA A 1 73 ? -0.623 8.693 4.956 1.00 95.44 73 ALA A C 1
ATOM 543 O O . ALA A 1 73 ? 0.132 7.810 4.551 1.00 95.44 73 ALA A O 1
ATOM 544 N N . LEU A 1 74 ? -0.402 9.986 4.701 1.00 96.75 74 LEU A N 1
ATOM 545 C CA . LEU A 1 74 ? 0.789 10.464 4.006 1.00 96.75 74 LEU A CA 1
ATOM 546 C C . LEU A 1 74 ? 2.061 10.120 4.791 1.00 96.75 74 LEU A C 1
ATOM 548 O O . LEU A 1 74 ? 2.999 9.576 4.214 1.00 96.75 74 LEU A O 1
ATOM 552 N N . ALA A 1 75 ? 2.080 10.375 6.103 1.00 95.75 75 ALA A N 1
ATOM 553 C CA . ALA A 1 75 ? 3.211 10.020 6.959 1.00 95.75 75 ALA A CA 1
ATOM 554 C C . ALA A 1 75 ? 3.482 8.505 6.952 1.00 95.75 75 ALA A C 1
ATOM 556 O O . ALA A 1 75 ? 4.628 8.082 6.803 1.00 95.75 75 ALA A O 1
ATOM 557 N N . ILE A 1 76 ? 2.427 7.687 7.025 1.00 96.19 76 ILE A N 1
ATOM 558 C CA . ILE A 1 76 ? 2.499 6.225 6.883 1.00 96.19 76 ILE A CA 1
ATOM 559 C C . ILE A 1 76 ? 3.145 5.832 5.551 1.00 96.19 76 ILE A C 1
ATOM 561 O O . ILE A 1 76 ? 4.048 4.996 5.530 1.00 96.19 76 ILE A O 1
ATOM 565 N N . GLY A 1 77 ? 2.718 6.451 4.449 1.00 96.06 77 GLY A N 1
ATOM 566 C CA . GLY A 1 77 ? 3.273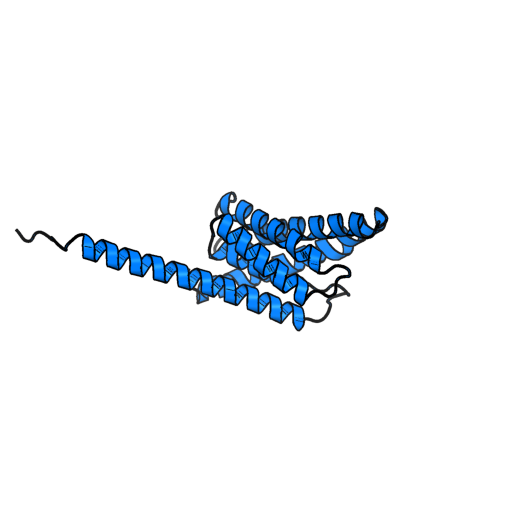 6.203 3.123 1.00 96.06 77 GLY A CA 1
ATOM 567 C C . GLY A 1 77 ? 4.731 6.636 2.984 1.00 96.06 77 GLY A C 1
ATOM 568 O O . GLY A 1 77 ? 5.512 5.916 2.373 1.00 96.06 77 GLY A O 1
ATOM 569 N N . ILE A 1 78 ? 5.136 7.753 3.596 1.00 96.88 78 ILE A N 1
ATOM 570 C CA . ILE A 1 78 ? 6.538 8.207 3.611 1.00 96.88 78 ILE A CA 1
ATOM 571 C C . ILE A 1 78 ? 7.416 7.210 4.373 1.00 96.88 78 ILE A C 1
ATOM 573 O O . ILE A 1 78 ? 8.462 6.806 3.870 1.00 96.88 78 ILE A O 1
ATOM 577 N N . ILE A 1 79 ? 6.980 6.762 5.555 1.00 96.12 79 ILE A N 1
ATOM 578 C CA . ILE A 1 79 ? 7.705 5.756 6.348 1.00 96.12 79 ILE A CA 1
ATOM 579 C C . ILE A 1 79 ? 7.770 4.427 5.581 1.00 96.12 79 ILE A C 1
ATOM 581 O O . ILE A 1 79 ? 8.834 3.812 5.487 1.00 96.12 79 ILE A O 1
ATOM 585 N N . GLY A 1 80 ? 6.656 4.007 4.976 1.00 95.19 80 GLY A N 1
ATOM 586 C CA . GLY A 1 80 ? 6.599 2.830 4.112 1.00 95.19 80 GLY A CA 1
ATOM 587 C C . GLY A 1 80 ? 7.532 2.941 2.902 1.00 95.19 80 GLY A C 1
ATOM 588 O O . GLY A 1 80 ? 8.216 1.976 2.563 1.00 95.19 80 GLY A O 1
ATOM 589 N N . GLY A 1 81 ? 7.628 4.124 2.296 1.00 94.62 81 GLY A N 1
ATOM 590 C CA . GLY A 1 81 ? 8.547 4.445 1.206 1.00 94.62 81 GLY A CA 1
ATOM 591 C C . GLY A 1 81 ? 10.009 4.391 1.626 1.00 94.62 81 GLY A C 1
ATOM 592 O O . GLY A 1 81 ? 10.815 3.770 0.937 1.00 94.62 81 GLY A O 1
ATOM 593 N N . ALA A 1 82 ? 10.347 4.955 2.786 1.00 95.19 82 ALA A N 1
ATOM 594 C CA . ALA A 1 82 ? 11.697 4.919 3.340 1.00 95.19 82 ALA A CA 1
ATOM 595 C C . ALA A 1 82 ? 12.153 3.482 3.644 1.00 95.19 82 ALA A C 1
ATOM 597 O O . ALA A 1 82 ? 13.252 3.079 3.267 1.00 95.19 82 ALA A O 1
ATOM 598 N N . LEU A 1 83 ? 11.291 2.668 4.257 1.00 94.56 83 LEU A N 1
ATOM 599 C CA . LEU A 1 83 ? 11.603 1.263 4.528 1.00 94.56 83 LEU A CA 1
ATOM 600 C C . LEU A 1 83 ? 11.657 0.435 3.247 1.00 94.56 83 LEU A C 1
ATOM 602 O O . LEU A 1 83 ? 12.538 -0.409 3.089 1.00 94.56 83 LEU A O 1
ATOM 606 N N . SER A 1 84 ? 10.758 0.701 2.300 1.00 91.88 84 SER A N 1
ATOM 607 C CA . SER A 1 84 ? 10.794 0.071 0.982 1.00 91.88 84 SER A CA 1
ATOM 608 C C . SER A 1 84 ? 12.077 0.421 0.241 1.00 91.88 84 SER A C 1
ATOM 610 O O . SER A 1 84 ? 12.671 -0.461 -0.355 1.00 91.88 84 SER A O 1
ATOM 612 N N . MET A 1 85 ? 12.560 1.659 0.325 1.00 92.25 85 MET A N 1
ATOM 613 C CA . MET A 1 85 ? 13.836 2.072 -0.256 1.00 92.25 85 MET A CA 1
ATOM 614 C C . MET A 1 85 ? 15.009 1.267 0.321 1.00 92.25 85 MET A C 1
ATOM 616 O O . MET A 1 85 ? 15.807 0.744 -0.449 1.00 92.25 85 MET A O 1
ATOM 620 N N . VAL A 1 86 ? 15.087 1.110 1.646 1.00 90.00 86 VAL A N 1
ATOM 621 C CA . VAL A 1 86 ? 16.181 0.369 2.309 1.00 90.00 86 VAL A CA 1
ATOM 622 C C . VAL A 1 86 ? 16.125 -1.138 2.025 1.00 90.00 86 VAL A C 1
ATOM 624 O O . VAL A 1 86 ? 17.157 -1.795 1.938 1.00 90.00 86 VAL A O 1
ATOM 627 N N . THR A 1 87 ? 14.926 -1.698 1.867 1.00 86.25 87 THR A N 1
ATOM 628 C CA . THR A 1 87 ? 14.713 -3.151 1.705 1.00 86.25 87 THR A CA 1
ATOM 629 C C . THR A 1 87 ? 14.530 -3.593 0.249 1.00 86.25 87 THR A C 1
ATOM 631 O O . THR A 1 87 ? 14.380 -4.785 -0.036 1.00 86.25 87 THR A O 1
ATOM 634 N N . SER A 1 88 ? 14.505 -2.651 -0.695 1.00 84.25 88 SER A N 1
ATOM 635 C CA . SER A 1 88 ? 14.258 -2.929 -2.107 1.00 84.25 88 SER A CA 1
ATOM 636 C C . SER A 1 88 ? 15.512 -3.422 -2.821 1.00 84.25 88 SER A C 1
ATOM 638 O O . SER A 1 88 ? 16.604 -2.897 -2.641 1.00 84.25 88 SER A O 1
ATOM 640 N N . LYS A 1 89 ? 15.316 -4.393 -3.716 1.00 78.56 89 LYS A N 1
ATOM 641 C CA . LYS A 1 89 ? 16.334 -4.919 -4.640 1.00 78.56 89 LYS A CA 1
ATOM 642 C C . LYS A 1 89 ? 16.234 -4.288 -6.042 1.00 78.56 89 LYS A C 1
ATOM 644 O O . LYS A 1 89 ? 16.698 -4.862 -7.018 1.00 78.56 89 LYS A O 1
ATOM 649 N N . SER A 1 90 ? 15.526 -3.166 -6.158 1.00 79.75 90 SER A N 1
ATOM 650 C CA . SER A 1 90 ? 15.195 -2.525 -7.437 1.00 79.75 90 SER A CA 1
ATOM 651 C C . SER A 1 90 ? 16.300 -1.567 -7.916 1.00 79.75 90 SER A C 1
ATOM 653 O O . SER A 1 90 ? 17.004 -1.029 -7.062 1.00 79.75 90 SER A O 1
ATOM 655 N N . PRO A 1 91 ? 16.425 -1.276 -9.232 1.00 75.81 91 PRO A N 1
ATOM 656 C CA . PRO A 1 91 ? 17.507 -0.446 -9.774 1.00 75.81 91 PRO A CA 1
ATOM 657 C C . PRO A 1 91 ? 17.576 0.965 -9.182 1.00 75.81 91 PRO A C 1
ATOM 659 O O . PRO A 1 91 ? 18.661 1.478 -8.936 1.00 75.81 91 PRO A O 1
ATOM 662 N N . ILE A 1 92 ? 16.417 1.588 -8.933 1.00 86.75 92 ILE A N 1
ATOM 663 C CA . ILE A 1 92 ? 16.330 2.915 -8.313 1.00 86.75 92 ILE A CA 1
ATOM 664 C C . ILE A 1 92 ? 15.409 2.825 -7.085 1.00 86.75 92 ILE A C 1
ATOM 666 O O . ILE A 1 92 ? 14.186 2.998 -7.191 1.00 86.75 92 ILE A O 1
ATOM 670 N N . PRO A 1 93 ? 15.956 2.519 -5.896 1.00 85.75 93 PRO A N 1
ATOM 671 C CA . PRO A 1 93 ? 15.155 2.298 -4.695 1.00 85.75 93 PRO A CA 1
ATOM 672 C C . PRO A 1 93 ? 14.507 3.582 -4.160 1.00 85.75 93 PRO A C 1
ATOM 674 O O . PRO A 1 93 ? 13.429 3.503 -3.569 1.00 85.75 93 PRO A O 1
ATOM 677 N N . TYR A 1 94 ? 15.099 4.753 -4.417 1.00 89.38 94 TYR A N 1
ATOM 678 C CA . TYR A 1 94 ? 14.606 6.062 -3.960 1.00 89.38 94 TYR A CA 1
ATOM 679 C C . TYR A 1 94 ? 13.215 6.418 -4.499 1.00 89.38 94 TYR A C 1
ATOM 681 O O . TYR A 1 94 ? 12.480 7.166 -3.863 1.00 89.38 94 TYR A O 1
ATOM 689 N N . ILE A 1 95 ? 12.810 5.833 -5.632 1.00 91.56 95 ILE A N 1
ATOM 690 C CA . ILE A 1 95 ? 11.480 6.052 -6.220 1.00 91.56 95 ILE A CA 1
ATOM 691 C C . ILE A 1 95 ? 10.367 5.575 -5.275 1.00 91.56 95 ILE A C 1
ATOM 693 O O . ILE A 1 95 ? 9.290 6.166 -5.273 1.00 91.56 95 ILE A O 1
ATOM 697 N N . ASN A 1 96 ? 10.635 4.585 -4.410 1.00 92.00 96 ASN A N 1
ATOM 698 C CA . ASN A 1 96 ? 9.663 4.140 -3.404 1.00 92.00 96 ASN A CA 1
ATOM 699 C C . ASN A 1 96 ? 9.265 5.272 -2.442 1.00 92.00 96 ASN A C 1
ATOM 701 O O . ASN A 1 96 ? 8.136 5.306 -1.961 1.00 92.00 96 ASN A O 1
ATOM 705 N N . LEU A 1 97 ? 10.151 6.241 -2.193 1.00 92.81 97 LEU A N 1
ATOM 706 C CA . LEU A 1 97 ? 9.838 7.379 -1.331 1.00 92.81 97 LEU A CA 1
ATOM 707 C C . LEU A 1 97 ? 8.769 8.299 -1.939 1.00 92.81 97 LEU A C 1
ATOM 709 O O . LEU A 1 97 ? 8.066 8.968 -1.194 1.00 92.81 97 LEU A O 1
ATOM 713 N N . ALA A 1 98 ? 8.620 8.311 -3.267 1.00 92.44 98 ALA A N 1
ATOM 714 C CA . ALA A 1 98 ? 7.558 9.036 -3.961 1.00 92.44 98 ALA A CA 1
ATOM 715 C C . ALA A 1 98 ? 6.339 8.145 -4.256 1.00 92.44 98 ALA A C 1
ATOM 717 O O . ALA A 1 98 ? 5.200 8.603 -4.163 1.00 92.44 98 ALA A O 1
ATOM 718 N N . SER A 1 99 ? 6.560 6.870 -4.591 1.00 94.31 99 SER A N 1
ATOM 719 C CA . SER A 1 99 ? 5.480 5.971 -5.005 1.00 94.31 99 SER A CA 1
ATOM 720 C C . SER A 1 99 ? 4.610 5.488 -3.845 1.00 94.31 99 SER A C 1
ATOM 722 O O . SER A 1 99 ? 3.385 5.449 -3.973 1.00 94.31 99 SER A O 1
ATOM 724 N N . GLU A 1 100 ? 5.208 5.172 -2.692 1.00 96.19 100 GLU A N 1
ATOM 725 C CA . GLU A 1 100 ? 4.459 4.644 -1.548 1.00 96.19 100 GLU A CA 1
ATOM 726 C C . GLU A 1 100 ? 3.533 5.666 -0.877 1.00 96.19 100 GLU A C 1
ATOM 728 O O . GLU A 1 100 ? 2.405 5.293 -0.548 1.00 96.19 100 GLU A O 1
ATOM 733 N N . PRO A 1 101 ? 3.896 6.958 -0.738 1.00 96.75 101 PRO A N 1
ATOM 734 C CA . PRO A 1 101 ? 2.942 7.998 -0.356 1.00 96.75 101 PRO A CA 1
ATOM 735 C C . PRO A 1 101 ? 1.694 8.047 -1.238 1.00 96.75 101 PRO A C 1
ATOM 737 O O . PRO A 1 101 ? 0.584 8.153 -0.718 1.00 96.75 101 PRO A O 1
ATOM 740 N N . ALA A 1 102 ? 1.850 7.919 -2.560 1.00 96.81 102 ALA A N 1
ATOM 741 C CA . ALA A 1 102 ? 0.716 7.908 -3.480 1.00 96.81 102 ALA A CA 1
ATOM 742 C C . ALA A 1 102 ? -0.181 6.677 -3.259 1.00 96.81 102 ALA A C 1
ATOM 744 O O . ALA A 1 102 ? -1.405 6.807 -3.212 1.00 96.81 102 ALA A O 1
ATOM 745 N N . GLY A 1 103 ? 0.417 5.498 -3.052 1.00 96.00 103 GLY A N 1
ATOM 746 C CA . GLY A 1 103 ? -0.317 4.277 -2.707 1.00 96.00 103 GLY A CA 1
ATOM 747 C C . GLY A 1 103 ? -1.052 4.374 -1.368 1.00 96.00 103 GLY A C 1
ATOM 748 O O . GLY A 1 103 ? -2.221 4.000 -1.277 1.00 96.00 103 GLY A O 1
ATOM 749 N N . ALA A 1 104 ? -0.415 4.939 -0.341 1.00 96.75 104 ALA A N 1
ATOM 750 C CA . ALA A 1 104 ? -1.015 5.146 0.975 1.00 96.75 104 ALA A CA 1
ATOM 751 C C . ALA A 1 104 ? -2.191 6.131 0.931 1.00 96.75 104 ALA A C 1
ATOM 753 O O . ALA A 1 104 ? -3.247 5.854 1.503 1.00 96.75 104 ALA A O 1
ATOM 754 N N . LEU A 1 105 ? -2.052 7.241 0.202 1.00 97.25 105 LEU A N 1
ATOM 755 C CA . LEU A 1 105 ? -3.144 8.189 -0.018 1.00 97.25 105 LEU A CA 1
ATOM 756 C C . LEU A 1 105 ? -4.304 7.551 -0.785 1.00 97.25 105 LEU A C 1
ATOM 758 O O . LEU A 1 105 ? -5.458 7.744 -0.408 1.00 97.25 105 LEU A O 1
ATOM 762 N N . ALA A 1 106 ? -4.017 6.744 -1.810 1.00 96.12 106 ALA A N 1
ATOM 763 C CA . ALA A 1 106 ? -5.044 6.003 -2.534 1.00 96.12 106 ALA A CA 1
ATOM 764 C C . ALA A 1 106 ? -5.766 4.996 -1.619 1.00 96.12 106 ALA A C 1
ATOM 766 O O . ALA A 1 106 ? -6.996 4.965 -1.593 1.00 96.12 106 ALA A O 1
ATOM 767 N N . CYS A 1 107 ? -5.024 4.245 -0.794 1.00 94.81 107 CYS A N 1
ATOM 768 C CA . CYS A 1 107 ? -5.589 3.371 0.238 1.00 94.81 107 CYS A CA 1
ATOM 769 C C . CYS A 1 107 ? -6.498 4.156 1.201 1.00 94.81 107 CYS A C 1
ATOM 771 O O . CYS A 1 107 ? -7.624 3.732 1.461 1.00 94.81 107 CYS A O 1
ATOM 773 N N . ALA A 1 108 ? -6.062 5.323 1.684 1.00 94.12 108 ALA A N 1
ATOM 774 C CA . ALA A 1 108 ? -6.857 6.165 2.576 1.00 94.12 108 ALA A CA 1
ATOM 775 C C . ALA A 1 108 ? -8.126 6.712 1.901 1.00 94.12 108 ALA A C 1
ATOM 777 O O . ALA A 1 108 ? -9.193 6.690 2.513 1.00 94.12 108 ALA A O 1
ATOM 778 N N . MET A 1 109 ? -8.046 7.131 0.633 1.00 93.81 109 MET A N 1
ATOM 779 C CA . MET A 1 109 ? -9.216 7.567 -0.136 1.00 93.81 109 MET A CA 1
ATOM 780 C C . MET A 1 109 ? -10.242 6.445 -0.289 1.00 93.81 109 MET A C 1
ATOM 782 O O . MET A 1 109 ? -11.428 6.672 -0.058 1.00 93.81 109 MET A O 1
ATOM 786 N N . ILE A 1 110 ? -9.807 5.227 -0.622 1.00 92.62 110 ILE A N 1
ATOM 787 C CA . ILE A 1 110 ? -10.709 4.071 -0.720 1.00 92.62 110 ILE A CA 1
ATOM 788 C C . ILE A 1 110 ? -11.339 3.757 0.636 1.00 92.62 110 ILE A C 1
ATOM 790 O O . ILE A 1 110 ? -12.541 3.532 0.715 1.00 92.62 110 ILE A O 1
ATOM 794 N N . VAL A 1 111 ? -10.568 3.788 1.723 1.00 90.06 111 VAL A N 1
ATOM 795 C CA . VAL A 1 111 ? -11.100 3.537 3.071 1.00 90.06 111 VAL A CA 1
ATOM 796 C C . VAL A 1 111 ? -12.125 4.596 3.495 1.00 90.06 111 VAL A C 1
ATOM 798 O O . VAL A 1 111 ? -13.085 4.247 4.186 1.00 90.06 111 VAL A O 1
ATOM 801 N N . ALA A 1 112 ? -11.943 5.850 3.071 1.00 87.62 112 ALA A N 1
ATOM 802 C CA . ALA A 1 112 ? -12.850 6.957 3.363 1.00 87.62 112 ALA A CA 1
ATOM 803 C C . ALA A 1 112 ? -14.126 6.955 2.500 1.00 87.62 112 ALA A C 1
ATOM 805 O O . ALA A 1 112 ? -15.187 7.332 2.986 1.00 87.62 112 ALA A O 1
ATOM 806 N N . THR A 1 113 ? -14.029 6.547 1.231 1.00 85.50 113 THR A N 1
ATOM 807 C CA . THR A 1 113 ? -15.141 6.608 0.259 1.00 85.50 113 THR A CA 1
ATOM 808 C C . THR A 1 113 ? -15.952 5.321 0.186 1.00 85.50 113 THR A C 1
ATOM 810 O O . THR A 1 113 ? -17.161 5.364 -0.034 1.00 85.50 113 THR A O 1
ATOM 813 N N . LEU A 1 114 ? -15.312 4.166 0.375 1.00 80.94 114 LEU A N 1
ATOM 814 C CA . LEU A 1 114 ? -15.984 2.881 0.281 1.00 80.94 114 LEU A CA 1
ATOM 815 C C . LEU A 1 114 ? -16.832 2.663 1.539 1.00 80.94 114 LEU A C 1
ATOM 817 O O . LEU A 1 114 ? -16.318 2.647 2.664 1.00 80.94 114 LEU A O 1
ATOM 821 N N . SER A 1 115 ? -18.135 2.451 1.357 1.00 68.31 115 SER A N 1
ATOM 822 C CA . SER A 1 115 ? -19.029 2.003 2.429 1.00 68.31 115 SER A CA 1
ATOM 823 C C . SER A 1 115 ? -18.529 0.674 3.011 1.00 68.31 115 SER A C 1
ATOM 825 O O . SER A 1 115 ? -17.747 -0.037 2.377 1.00 68.31 115 SER A O 1
ATOM 827 N N . ASP A 1 116 ? -18.880 0.351 4.261 1.00 66.75 116 ASP A N 1
ATOM 828 C CA . ASP A 1 116 ? -18.516 -0.932 4.881 1.00 66.75 116 ASP A CA 1
ATOM 829 C C . ASP A 1 116 ? -19.196 -2.096 4.134 1.00 66.75 116 ASP A C 1
ATOM 831 O O . ASP A 1 116 ? -20.229 -2.608 4.546 1.00 66.75 116 ASP A O 1
ATOM 835 N N . VAL A 1 117 ? -18.601 -2.516 3.011 1.00 60.94 117 VAL A N 1
ATOM 836 C CA . VAL A 1 117 ? -18.992 -3.712 2.266 1.00 60.94 117 VAL A CA 1
ATOM 837 C C . VAL A 1 117 ? -18.472 -4.913 3.045 1.00 60.94 117 VAL A C 1
ATOM 839 O O . VAL A 1 117 ? -17.304 -5.316 2.947 1.00 60.94 117 VAL A O 1
ATOM 842 N N . THR A 1 118 ? -19.341 -5.436 3.899 1.00 64.44 118 THR A N 1
ATOM 843 C CA . THR A 1 118 ? -19.119 -6.647 4.678 1.00 64.44 118 THR A CA 1
ATOM 844 C C . THR A 1 118 ? -19.973 -7.770 4.105 1.00 64.44 118 THR A C 1
ATOM 846 O O . THR A 1 118 ? -21.186 -7.652 3.961 1.00 64.44 118 THR A O 1
ATOM 849 N N . ILE A 1 119 ? -19.332 -8.887 3.768 1.00 58.56 119 ILE A N 1
ATOM 850 C CA . ILE A 1 119 ? -20.020 -10.134 3.436 1.00 58.56 119 ILE A CA 1
ATOM 851 C C . ILE A 1 119 ? -19.892 -11.020 4.676 1.00 58.56 119 ILE A C 1
ATOM 853 O O . ILE A 1 119 ? -18.857 -11.644 4.930 1.00 58.56 119 ILE A O 1
ATOM 857 N N . GLY A 1 120 ? -20.920 -10.991 5.527 1.00 65.12 120 GLY A N 1
ATOM 858 C CA . GLY A 1 120 ? -20.903 -11.661 6.828 1.00 65.12 120 GLY A CA 1
ATOM 859 C C . GLY A 1 120 ? -19.799 -11.120 7.748 1.00 65.12 120 GLY A C 1
ATOM 860 O O . GLY A 1 120 ? -19.809 -9.950 8.122 1.00 65.12 120 GLY A O 1
ATOM 861 N N . ARG A 1 121 ? -18.834 -11.973 8.127 1.00 61.19 121 ARG A N 1
ATOM 862 C CA . ARG A 1 121 ? -17.682 -11.600 8.981 1.00 61.19 121 ARG A CA 1
ATOM 863 C C . ARG A 1 121 ? -16.484 -11.043 8.201 1.00 61.19 121 ARG A C 1
ATOM 865 O O . ARG A 1 121 ? -15.535 -10.562 8.820 1.00 61.19 121 ARG A O 1
ATOM 872 N N . TYR A 1 122 ? -16.507 -11.114 6.871 1.00 64.00 122 TYR A N 1
ATOM 873 C CA . TYR A 1 122 ? -15.389 -10.722 6.017 1.00 64.00 122 TYR A CA 1
ATOM 874 C C . TYR A 1 122 ? -15.632 -9.325 5.448 1.00 64.00 122 TYR A C 1
ATOM 876 O O . TYR A 1 122 ? -16.635 -9.073 4.783 1.00 64.00 122 TYR A O 1
ATOM 884 N N . SER A 1 123 ? -14.705 -8.402 5.705 1.00 78.81 123 SER A N 1
ATOM 885 C CA . SER A 1 123 ? -14.683 -7.112 5.015 1.00 78.81 123 SER A CA 1
ATOM 886 C C . SER A 1 123 ? -13.850 -7.251 3.749 1.00 78.81 123 SER A C 1
ATOM 888 O O . SER A 1 123 ? -12.740 -7.776 3.821 1.00 78.81 123 SER A O 1
ATOM 890 N N . LEU A 1 124 ? -14.366 -6.767 2.618 1.00 83.50 124 LEU A N 1
ATOM 891 C CA . LEU A 1 124 ? -13.607 -6.677 1.364 1.00 83.50 124 LEU A CA 1
ATOM 892 C C . LEU A 1 124 ? -12.767 -5.396 1.277 1.00 83.50 124 LEU A C 1
ATOM 894 O O . LEU A 1 124 ? -11.959 -5.246 0.363 1.00 83.50 124 LEU A O 1
ATOM 898 N N . LYS A 1 125 ? -12.916 -4.480 2.243 1.00 86.75 125 LYS A N 1
ATOM 899 C CA . LYS A 1 125 ? -12.142 -3.235 2.310 1.00 86.75 125 LYS A CA 1
ATOM 900 C C . LYS A 1 125 ? -10.626 -3.434 2.232 1.00 86.75 125 LYS A C 1
ATOM 902 O O . LYS A 1 125 ? -10.020 -2.742 1.420 1.00 86.75 125 LYS A O 1
ATOM 907 N N . PRO A 1 126 ? -9.991 -4.327 3.017 1.00 89.69 126 PRO A N 1
ATOM 908 C CA . PRO A 1 126 ? -8.541 -4.489 2.959 1.00 89.69 126 PRO A CA 1
ATOM 909 C C . PRO A 1 126 ? -8.069 -5.008 1.603 1.00 89.69 126 PRO A C 1
ATOM 911 O O . PRO A 1 126 ? -7.049 -4.530 1.114 1.00 89.69 126 PRO A O 1
ATOM 914 N N . LEU A 1 127 ? -8.828 -5.897 0.957 1.00 92.31 127 LEU A N 1
ATOM 915 C CA . LEU A 1 127 ? -8.536 -6.342 -0.403 1.00 92.31 127 LEU A CA 1
ATOM 916 C C . LEU A 1 127 ? -8.608 -5.176 -1.396 1.00 92.31 127 LEU A C 1
ATOM 918 O O . LEU A 1 127 ? -7.617 -4.894 -2.062 1.00 92.31 127 LEU A O 1
ATOM 922 N N . VAL A 1 128 ? -9.736 -4.461 -1.463 1.00 92.56 128 VAL A N 1
ATOM 923 C CA . VAL A 1 128 ? -9.929 -3.377 -2.445 1.00 92.56 128 VAL A CA 1
ATOM 924 C C . VAL A 1 128 ? -8.944 -2.233 -2.212 1.00 92.56 128 VAL A C 1
ATOM 926 O O . VAL A 1 128 ? -8.307 -1.775 -3.159 1.00 92.56 128 VAL A O 1
ATOM 929 N N . ALA A 1 129 ? -8.765 -1.804 -0.960 1.00 93.44 129 ALA A N 1
ATOM 930 C CA . ALA A 1 129 ? -7.808 -0.757 -0.621 1.00 93.44 129 ALA A CA 1
ATOM 931 C C . ALA A 1 129 ? -6.397 -1.158 -1.058 1.00 93.44 129 ALA A C 1
ATOM 933 O O . ALA A 1 129 ? -5.757 -0.409 -1.788 1.00 93.44 129 ALA A O 1
ATOM 934 N N . THR A 1 130 ? -5.943 -2.363 -0.700 1.00 95.00 130 THR A N 1
ATOM 935 C CA . THR A 1 130 ? -4.585 -2.819 -1.030 1.00 95.00 130 THR A CA 1
ATOM 936 C C . THR A 1 130 ? -4.382 -3.006 -2.530 1.00 95.00 130 THR A C 1
ATOM 938 O O . THR A 1 130 ? -3.306 -2.677 -3.027 1.00 95.00 130 THR A O 1
ATOM 941 N N . VAL A 1 131 ? -5.396 -3.471 -3.272 1.00 96.31 131 VAL A N 1
ATOM 942 C CA . VAL A 1 131 ? -5.334 -3.545 -4.740 1.00 96.31 131 VAL A CA 1
ATOM 943 C C . VAL A 1 131 ? -5.090 -2.157 -5.324 1.00 96.31 131 VAL A C 1
ATOM 945 O O . VAL A 1 131 ? -4.118 -1.958 -6.047 1.00 96.31 131 VAL A O 1
ATOM 948 N N . ILE A 1 132 ? -5.924 -1.178 -4.968 1.00 96.19 132 ILE A N 1
ATOM 949 C CA . ILE A 1 132 ? -5.809 0.182 -5.504 1.00 96.19 132 ILE A CA 1
ATOM 950 C C . ILE A 1 132 ? -4.498 0.842 -5.065 1.00 96.19 132 ILE A C 1
ATOM 952 O O . ILE A 1 132 ? -3.792 1.401 -5.901 1.00 96.19 132 ILE A O 1
ATOM 956 N N . GLY A 1 133 ? -4.121 0.731 -3.790 1.00 95.62 133 GLY A N 1
ATOM 957 C CA . GLY A 1 133 ? -2.862 1.281 -3.287 1.00 95.62 133 GLY A CA 1
ATOM 958 C C . GLY A 1 133 ? -1.638 0.686 -3.977 1.00 95.62 133 GLY A C 1
ATOM 959 O O . GLY A 1 133 ? -0.738 1.426 -4.372 1.00 95.62 133 GLY A O 1
ATOM 960 N N . THR A 1 134 ? -1.628 -0.633 -4.202 1.00 95.94 134 THR A N 1
ATOM 961 C CA . THR A 1 134 ? -0.516 -1.303 -4.892 1.00 95.94 134 THR A CA 1
ATOM 962 C C . THR A 1 134 ? -0.473 -0.939 -6.373 1.00 95.94 134 THR A C 1
ATOM 964 O O . THR A 1 134 ? 0.611 -0.694 -6.894 1.00 95.94 134 THR A O 1
ATOM 967 N N . LEU A 1 135 ? -1.621 -0.843 -7.051 1.00 96.56 135 LEU A N 1
ATOM 968 C CA . LEU A 1 135 ? -1.672 -0.418 -8.451 1.00 96.56 135 LEU A CA 1
ATOM 969 C C . LEU A 1 135 ? -1.198 1.026 -8.615 1.00 96.56 135 LEU A C 1
ATOM 971 O O . LEU A 1 135 ? -0.415 1.296 -9.522 1.00 96.56 135 LEU A O 1
ATOM 975 N N . VAL A 1 136 ? -1.623 1.942 -7.742 1.00 96.75 136 VAL A N 1
ATOM 976 C CA . VAL A 1 136 ? -1.202 3.350 -7.786 1.00 96.75 136 VAL A CA 1
ATOM 977 C C . VAL A 1 136 ? 0.293 3.477 -7.495 1.00 96.75 136 VAL A C 1
ATOM 979 O O . VAL A 1 136 ? 1.012 4.068 -8.302 1.00 96.75 136 VAL A O 1
ATOM 982 N N . SER A 1 137 ? 0.784 2.877 -6.403 1.00 96.00 137 SER A N 1
ATOM 983 C CA . SER A 1 137 ? 2.214 2.905 -6.061 1.00 96.00 137 SER A CA 1
ATOM 984 C C . SER A 1 137 ? 3.060 2.223 -7.141 1.00 96.00 137 SER A C 1
ATOM 986 O O . SER A 1 137 ? 4.001 2.814 -7.662 1.00 96.00 137 SER A O 1
ATOM 988 N N . GLY A 1 138 ? 2.690 1.016 -7.571 1.00 92.81 138 GLY A N 1
ATOM 989 C CA . GLY A 1 138 ? 3.422 0.259 -8.585 1.00 92.81 138 GLY A CA 1
ATOM 990 C C . GLY A 1 138 ? 3.426 0.928 -9.960 1.00 92.81 138 GLY A C 1
ATOM 991 O O . GLY A 1 138 ? 4.467 0.983 -10.612 1.00 92.81 138 GLY A O 1
ATOM 992 N N . SER A 1 139 ? 2.299 1.499 -10.394 1.00 94.25 139 SER A N 1
ATOM 993 C CA . SER A 1 139 ? 2.233 2.222 -11.671 1.00 94.25 139 SER A CA 1
ATOM 994 C C . SER A 1 139 ? 3.076 3.490 -11.638 1.00 94.25 139 SER A C 1
ATOM 996 O O . SER A 1 139 ? 3.814 3.752 -12.586 1.00 94.25 139 SER A O 1
ATOM 998 N N . LEU A 1 140 ? 3.028 4.245 -10.535 1.00 95.12 140 LEU A N 1
ATOM 999 C CA . LEU A 1 140 ? 3.870 5.425 -10.359 1.00 95.12 140 LEU A CA 1
ATOM 1000 C C . LEU A 1 140 ? 5.356 5.044 -10.308 1.00 95.12 140 LEU A C 1
ATOM 1002 O O . LEU A 1 140 ? 6.182 5.702 -10.939 1.00 95.12 140 LEU A O 1
ATOM 1006 N N . TYR A 1 141 ? 5.691 3.937 -9.640 1.00 93.38 141 TYR A N 1
ATOM 1007 C CA . TYR A 1 141 ? 7.046 3.395 -9.597 1.00 93.38 141 TYR A CA 1
ATOM 1008 C C . TYR A 1 141 ? 7.577 3.079 -11.002 1.00 93.38 141 TYR A C 1
ATOM 1010 O O . TYR A 1 141 ? 8.671 3.516 -11.371 1.00 93.38 141 TYR A O 1
ATOM 1018 N N . VAL A 1 142 ? 6.799 2.353 -11.811 1.00 93.00 142 VAL A N 1
ATOM 1019 C CA . VAL A 1 142 ? 7.178 2.011 -13.190 1.00 93.00 142 VAL A CA 1
ATOM 1020 C C . VAL A 1 142 ? 7.262 3.259 -14.068 1.00 93.00 142 VAL A C 1
ATOM 1022 O O . VAL A 1 142 ? 8.198 3.383 -14.857 1.00 93.00 142 VAL A O 1
ATOM 1025 N N . LEU A 1 143 ? 6.328 4.201 -13.918 1.00 93.12 143 LEU A N 1
ATOM 1026 C CA . LEU A 1 143 ? 6.312 5.438 -14.693 1.00 93.12 143 LEU A CA 1
ATOM 1027 C C . LEU A 1 143 ? 7.565 6.281 -14.438 1.00 93.12 143 LEU A C 1
ATOM 1029 O O . LEU A 1 143 ? 8.206 6.719 -15.390 1.00 93.12 143 LEU A O 1
ATOM 1033 N N . ILE A 1 144 ? 7.950 6.468 -13.174 1.00 92.88 144 ILE 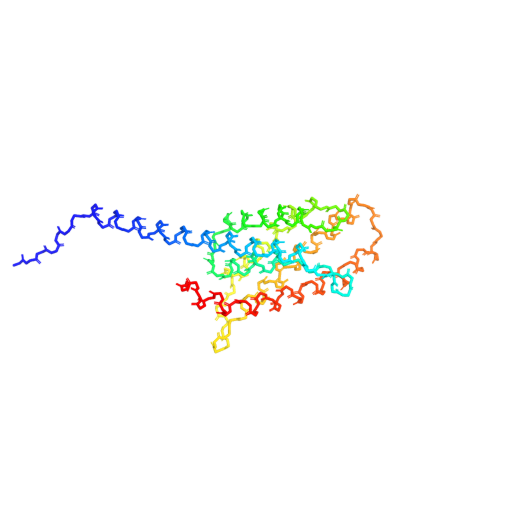A N 1
ATOM 1034 C CA . ILE A 1 144 ? 9.153 7.234 -12.830 1.00 92.88 144 ILE A CA 1
ATOM 1035 C C . ILE A 1 144 ? 10.407 6.509 -13.334 1.00 92.88 144 ILE A C 1
ATOM 1037 O O . ILE A 1 144 ? 11.269 7.152 -13.925 1.00 92.88 144 ILE A O 1
ATOM 1041 N N . ASN A 1 145 ? 10.496 5.179 -13.189 1.00 90.25 145 ASN A N 1
ATOM 1042 C CA . ASN A 1 145 ? 11.624 4.416 -13.742 1.00 90.25 145 ASN A CA 1
ATOM 1043 C C . ASN A 1 145 ? 11.724 4.566 -15.261 1.00 90.25 145 ASN A C 1
ATOM 1045 O O . ASN A 1 145 ? 12.824 4.763 -15.772 1.00 90.25 145 ASN A O 1
ATOM 1049 N N . LYS A 1 146 ? 10.590 4.518 -15.975 1.00 91.31 146 LYS A N 1
ATOM 1050 C CA . LYS A 1 146 ? 10.547 4.687 -17.432 1.00 91.31 146 LYS A CA 1
ATOM 1051 C C . LYS A 1 146 ? 11.245 5.973 -17.865 1.00 91.31 146 LYS A C 1
ATOM 1053 O O . LYS A 1 146 ? 12.058 5.925 -18.782 1.00 91.31 146 LYS A O 1
ATOM 1058 N N . PHE A 1 147 ? 10.949 7.091 -17.206 1.00 91.50 147 PHE A N 1
ATOM 1059 C CA . PHE A 1 147 ? 11.573 8.376 -17.520 1.00 91.50 147 PHE A CA 1
ATOM 1060 C C . PHE A 1 147 ? 13.009 8.481 -16.998 1.00 91.50 147 PHE A C 1
ATOM 1062 O O . PHE A 1 147 ? 13.873 8.968 -17.716 1.00 91.50 147 PHE A O 1
ATOM 1069 N N . ALA A 1 148 ? 13.286 7.989 -15.789 1.00 90.25 148 ALA A N 1
ATOM 1070 C CA . ALA A 1 148 ? 14.614 8.073 -15.184 1.00 90.25 148 ALA A CA 1
ATOM 1071 C C . ALA A 1 148 ? 15.678 7.262 -15.947 1.00 90.25 148 ALA A C 1
ATOM 1073 O O . ALA A 1 148 ? 16.828 7.681 -16.029 1.00 90.25 148 ALA A O 1
ATOM 1074 N N . LEU A 1 149 ? 15.297 6.112 -16.513 1.00 89.88 149 LEU A N 1
ATOM 1075 C CA . LEU A 1 149 ? 16.199 5.200 -17.227 1.00 89.88 149 LEU A CA 1
ATOM 1076 C C . LEU A 1 149 ? 15.980 5.195 -18.748 1.00 89.88 149 LEU A C 1
ATOM 1078 O O . LEU A 1 149 ? 16.602 4.396 -19.442 1.00 89.88 149 LEU A O 1
ATOM 1082 N N . ASN A 1 150 ? 15.092 6.049 -19.271 1.00 90.25 150 ASN A N 1
ATOM 1083 C CA . ASN A 1 150 ? 14.692 6.070 -20.684 1.00 90.25 150 ASN A CA 1
ATOM 1084 C C . ASN A 1 150 ? 14.290 4.679 -21.225 1.00 90.25 150 ASN A C 1
ATOM 1086 O O . ASN A 1 150 ? 14.673 4.287 -22.328 1.00 90.25 150 ASN A O 1
ATOM 1090 N N . LEU A 1 151 ? 13.520 3.909 -20.444 1.00 88.25 151 LEU A N 1
ATOM 1091 C CA . LEU A 1 151 ? 13.113 2.561 -20.851 1.00 88.25 151 LEU A CA 1
ATOM 1092 C C . LEU A 1 151 ? 12.153 2.593 -22.055 1.00 88.25 151 LEU A C 1
ATOM 1094 O O . LEU A 1 151 ? 11.227 3.415 -22.090 1.00 88.25 151 LEU A O 1
ATOM 1098 N N . PRO A 1 152 ? 12.269 1.622 -22.982 1.00 92.75 152 PRO A N 1
ATOM 1099 C CA . PRO A 1 152 ? 11.277 1.409 -24.028 1.00 92.75 152 PRO A CA 1
ATOM 1100 C C . PRO A 1 152 ? 9.875 1.195 -23.445 1.00 92.75 152 PRO A C 1
ATOM 1102 O O . PRO A 1 152 ? 9.708 0.572 -22.393 1.00 92.75 152 PRO A O 1
ATOM 1105 N N . ALA A 1 153 ? 8.841 1.642 -24.164 1.00 90.44 153 ALA A N 1
ATOM 1106 C CA . ALA A 1 153 ? 7.452 1.485 -23.725 1.00 90.44 153 ALA A CA 1
ATOM 1107 C C . ALA A 1 153 ? 7.078 0.015 -23.451 1.00 90.44 153 ALA A C 1
ATOM 1109 O O . ALA A 1 153 ? 6.422 -0.266 -22.449 1.00 90.44 153 ALA A O 1
ATOM 1110 N N . ALA A 1 154 ? 7.579 -0.913 -24.272 1.00 91.62 154 ALA A N 1
ATOM 1111 C CA . ALA A 1 154 ? 7.371 -2.349 -24.096 1.00 91.62 154 ALA A CA 1
ATOM 1112 C C . ALA A 1 154 ? 7.949 -2.879 -22.770 1.00 91.62 154 ALA A C 1
ATOM 1114 O O . ALA A 1 154 ? 7.323 -3.708 -22.116 1.00 91.62 154 ALA A O 1
ATOM 1115 N N . ALA A 1 155 ? 9.103 -2.366 -22.326 1.00 89.06 155 ALA A N 1
ATOM 1116 C CA . ALA A 1 155 ? 9.710 -2.766 -21.056 1.00 89.06 155 ALA A CA 1
ATOM 1117 C C . ALA A 1 155 ? 8.903 -2.248 -19.853 1.00 89.06 155 ALA A C 1
ATOM 1119 O O . ALA A 1 155 ? 8.686 -2.981 -18.890 1.00 89.06 155 ALA A O 1
ATOM 1120 N N . ALA A 1 156 ? 8.391 -1.014 -19.925 1.00 89.19 156 ALA A N 1
ATOM 1121 C CA . ALA A 1 156 ? 7.512 -0.464 -18.892 1.00 89.19 156 ALA A CA 1
ATOM 1122 C C . ALA A 1 156 ? 6.174 -1.224 -18.807 1.00 89.19 156 ALA A C 1
ATOM 1124 O O . ALA A 1 156 ? 5.706 -1.539 -17.714 1.00 89.19 156 ALA A O 1
ATOM 1125 N N . GLN A 1 157 ? 5.579 -1.581 -19.948 1.00 91.38 157 GLN A N 1
ATOM 1126 C CA . GLN A 1 157 ? 4.383 -2.431 -19.987 1.00 91.38 157 GLN A CA 1
ATOM 1127 C C . GLN A 1 157 ? 4.667 -3.830 -19.429 1.00 91.38 157 GLN A C 1
ATOM 1129 O O . GLN A 1 157 ? 3.888 -4.336 -18.623 1.00 91.38 157 GLN A O 1
ATOM 1134 N N . GLY A 1 158 ? 5.812 -4.418 -19.787 1.00 91.25 158 GLY A N 1
ATOM 1135 C CA . GLY A 1 158 ? 6.282 -5.685 -19.232 1.00 91.25 158 GLY A CA 1
ATOM 1136 C C . GLY A 1 158 ? 6.444 -5.635 -17.712 1.00 91.25 158 GLY A C 1
ATOM 1137 O O . GLY A 1 158 ? 6.033 -6.567 -17.032 1.00 91.25 158 GLY A O 1
ATOM 1138 N N . ALA A 1 159 ? 6.950 -4.533 -17.153 1.00 89.12 159 ALA A N 1
ATOM 1139 C CA . ALA A 1 159 ? 7.043 -4.346 -15.705 1.00 89.12 159 ALA A CA 1
ATOM 1140 C C . ALA A 1 159 ? 5.663 -4.190 -15.037 1.00 89.12 159 ALA A C 1
ATOM 1142 O O . ALA A 1 159 ? 5.429 -4.749 -13.966 1.00 89.12 159 ALA A O 1
ATOM 1143 N N . LEU A 1 160 ? 4.715 -3.484 -15.661 1.00 91.12 160 LEU A N 1
ATOM 1144 C CA . LEU A 1 160 ? 3.348 -3.375 -15.135 1.00 91.12 160 LEU A CA 1
ATOM 1145 C C . LEU A 1 160 ? 2.657 -4.743 -15.074 1.00 91.12 160 LEU A C 1
ATOM 1147 O O . LEU A 1 160 ? 2.137 -5.136 -14.031 1.00 91.12 160 LEU A O 1
ATOM 1151 N N . VAL A 1 161 ? 2.685 -5.492 -16.174 1.00 91.75 161 VAL A N 1
ATOM 1152 C CA . VAL A 1 161 ? 1.999 -6.787 -16.261 1.00 91.75 161 VAL A CA 1
ATOM 1153 C C . VAL A 1 161 ? 2.751 -7.866 -15.487 1.00 91.75 161 VAL A C 1
ATOM 1155 O O . VAL A 1 161 ? 2.148 -8.620 -14.731 1.00 91.75 161 VAL A O 1
ATOM 1158 N N . GLY A 1 162 ? 4.069 -7.929 -15.656 1.00 89.31 162 GLY A N 1
ATOM 1159 C CA . GLY A 1 162 ? 4.918 -8.975 -15.101 1.00 89.31 162 GLY A CA 1
ATOM 1160 C C . GLY A 1 162 ? 5.313 -8.764 -13.644 1.00 89.31 162 GLY A C 1
ATOM 1161 O O . GLY A 1 162 ? 5.664 -9.735 -12.995 1.00 89.31 162 GLY A O 1
ATOM 1162 N N . VAL A 1 163 ? 5.251 -7.540 -13.104 1.00 89.81 163 VAL A N 1
ATOM 1163 C CA . VAL A 1 163 ? 5.639 -7.256 -11.707 1.00 89.81 163 VAL A CA 1
ATOM 1164 C C . VAL A 1 163 ? 4.487 -6.645 -10.921 1.00 89.81 163 VAL A C 1
ATOM 1166 O O . VAL A 1 163 ? 4.108 -7.187 -9.883 1.00 89.81 163 VAL A O 1
ATOM 1169 N N . VAL A 1 164 ? 3.895 -5.544 -11.396 1.00 92.88 164 VAL A N 1
ATOM 1170 C CA . VAL A 1 164 ? 2.888 -4.806 -10.612 1.00 92.88 164 VAL A CA 1
ATOM 1171 C C . VAL A 1 164 ? 1.632 -5.645 -10.379 1.00 92.88 164 VAL A C 1
ATOM 1173 O O . VAL A 1 164 ? 1.157 -5.698 -9.244 1.00 92.88 164 VAL A O 1
ATOM 1176 N N . LEU A 1 165 ? 1.115 -6.347 -11.392 1.00 93.25 165 LEU A N 1
ATOM 1177 C CA . LEU A 1 165 ? -0.079 -7.187 -11.226 1.00 93.25 165 LEU A CA 1
ATOM 1178 C C . LEU A 1 165 ? 0.144 -8.370 -10.260 1.00 93.25 165 LEU A C 1
ATOM 1180 O O . LEU A 1 165 ? -0.651 -8.504 -9.325 1.00 93.25 165 LEU A O 1
ATOM 1184 N N . PRO A 1 166 ? 1.216 -9.183 -10.380 1.00 91.94 166 PRO A N 1
ATOM 1185 C CA . PRO A 1 166 ? 1.508 -10.223 -9.395 1.00 91.94 166 PRO A CA 1
ATOM 1186 C C . PRO A 1 166 ? 1.679 -9.674 -7.979 1.00 91.94 166 PRO A C 1
ATOM 1188 O O . PRO A 1 166 ? 1.078 -10.199 -7.043 1.00 91.94 166 PRO A O 1
ATOM 1191 N N . VAL A 1 167 ? 2.443 -8.588 -7.807 1.00 92.25 167 VAL A N 1
ATOM 1192 C CA . VAL A 1 167 ? 2.642 -7.963 -6.488 1.00 92.25 167 VAL A CA 1
ATOM 1193 C C . VAL A 1 167 ? 1.315 -7.471 -5.913 1.00 92.25 167 VAL A C 1
ATOM 1195 O O . VAL A 1 167 ? 1.062 -7.662 -4.727 1.00 92.25 167 VAL A O 1
ATOM 1198 N N . THR A 1 168 ? 0.440 -6.907 -6.747 1.00 94.56 168 THR A N 1
ATOM 1199 C CA . THR A 1 168 ? -0.912 -6.483 -6.352 1.00 94.56 168 THR A CA 1
ATOM 1200 C C . THR A 1 168 ? -1.727 -7.655 -5.823 1.00 94.56 168 THR A C 1
ATOM 1202 O O . THR A 1 168 ? -2.317 -7.547 -4.748 1.00 94.56 168 THR A O 1
ATOM 1205 N N . LEU A 1 169 ? -1.724 -8.788 -6.531 1.00 92.88 169 LEU A N 1
ATOM 1206 C CA . LEU A 1 169 ? -2.437 -9.988 -6.104 1.00 92.88 169 LEU A CA 1
ATOM 1207 C C . LEU A 1 169 ? -1.904 -10.508 -4.762 1.00 92.88 169 LEU A C 1
ATOM 1209 O O . LEU A 1 169 ? -2.684 -10.708 -3.831 1.00 92.88 169 LEU A O 1
ATOM 1213 N N . PHE A 1 170 ? -0.584 -10.675 -4.637 1.00 91.81 170 PHE A N 1
ATOM 1214 C CA . PHE A 1 170 ? 0.032 -11.152 -3.397 1.00 91.81 170 PHE A CA 1
ATOM 1215 C C . PHE A 1 170 ? -0.261 -10.220 -2.221 1.00 91.81 170 PHE A C 1
ATOM 1217 O O . PHE A 1 170 ? -0.712 -10.677 -1.170 1.00 91.81 170 PHE A O 1
ATOM 1224 N N . ASN A 1 171 ? -0.062 -8.914 -2.401 1.00 94.44 171 ASN A N 1
ATOM 1225 C CA . ASN A 1 171 ? -0.292 -7.933 -1.348 1.00 94.44 171 ASN A CA 1
ATOM 1226 C C . ASN A 1 171 ? -1.753 -7.914 -0.902 1.00 94.44 171 ASN A C 1
ATOM 1228 O O . ASN A 1 171 ? -2.021 -7.888 0.299 1.00 94.44 171 ASN A O 1
ATOM 1232 N N . ALA A 1 172 ? -2.695 -7.969 -1.846 1.00 93.12 172 ALA A N 1
ATOM 1233 C CA . ALA A 1 172 ? -4.119 -7.983 -1.543 1.00 93.12 172 ALA A CA 1
ATOM 1234 C C . ALA A 1 172 ? -4.531 -9.236 -0.760 1.00 93.12 172 ALA A C 1
ATOM 1236 O O . ALA A 1 172 ? -5.250 -9.129 0.235 1.00 93.12 172 ALA A O 1
ATOM 1237 N N . VAL A 1 173 ? -4.036 -10.413 -1.161 1.00 92.56 173 VAL A N 1
ATOM 1238 C CA . VAL A 1 173 ? -4.296 -11.676 -0.454 1.00 92.56 173 VAL A CA 1
ATOM 1239 C C . VAL A 1 173 ? -3.722 -11.636 0.959 1.00 92.56 173 VAL A C 1
ATOM 1241 O O . VAL A 1 173 ? -4.422 -11.977 1.911 1.00 92.56 173 VAL A O 1
ATOM 1244 N N . ILE A 1 174 ? -2.481 -11.173 1.122 1.00 91.44 174 ILE A N 1
ATOM 1245 C CA . ILE A 1 174 ? -1.832 -11.071 2.434 1.00 91.44 174 ILE A CA 1
ATOM 1246 C C . ILE A 1 174 ? -2.582 -10.086 3.333 1.00 91.44 174 ILE A C 1
ATOM 1248 O O . ILE A 1 174 ? -2.913 -10.426 4.468 1.00 91.44 174 ILE A O 1
ATOM 1252 N N . ALA A 1 175 ? -2.899 -8.888 2.838 1.00 92.12 175 ALA A N 1
ATOM 1253 C CA . ALA A 1 175 ? -3.634 -7.889 3.609 1.00 92.12 175 ALA A CA 1
ATOM 1254 C C . ALA A 1 175 ? -5.011 -8.413 4.043 1.00 92.12 175 ALA A C 1
ATOM 1256 O O . ALA A 1 175 ? -5.404 -8.244 5.198 1.00 92.12 175 ALA A O 1
ATOM 1257 N N . GLN A 1 176 ? -5.721 -9.112 3.152 1.00 91.94 176 GLN A N 1
ATOM 1258 C CA . GLN A 1 176 ? -7.003 -9.738 3.466 1.00 91.94 176 GLN A CA 1
ATOM 1259 C C . GLN A 1 176 ? -6.865 -10.864 4.503 1.00 91.94 176 GLN A C 1
ATOM 1261 O O . GLN A 1 176 ? -7.670 -10.940 5.433 1.00 91.94 176 GLN A O 1
ATOM 1266 N N . ALA A 1 177 ? -5.849 -11.721 4.371 1.00 91.12 177 ALA A N 1
ATOM 1267 C CA . ALA A 1 177 ? -5.605 -12.836 5.283 1.00 91.12 177 ALA A CA 1
ATOM 1268 C C . ALA A 1 177 ? -5.237 -12.355 6.696 1.00 91.12 177 ALA A C 1
ATOM 1270 O O . ALA A 1 177 ? -5.722 -12.903 7.686 1.00 91.12 177 ALA A O 1
ATOM 1271 N N . VAL A 1 178 ? -4.424 -11.298 6.798 1.00 90.94 178 VAL A N 1
ATOM 1272 C CA . VAL A 1 178 ? -3.959 -10.742 8.080 1.00 90.94 178 VAL A CA 1
ATOM 1273 C C . VAL A 1 178 ? -5.010 -9.833 8.732 1.00 90.94 178 VAL A C 1
ATOM 1275 O O . VAL A 1 178 ? -4.993 -9.649 9.949 1.00 90.94 178 VAL A O 1
ATOM 1278 N N . TYR A 1 179 ? -5.985 -9.319 7.979 1.00 89.62 179 TYR A N 1
ATOM 1279 C CA . TYR A 1 179 ? -7.009 -8.420 8.516 1.00 89.62 179 TYR A CA 1
ATOM 1280 C C . TYR A 1 179 ? -7.799 -9.005 9.690 1.00 89.62 179 TYR A C 1
ATOM 1282 O O . TYR A 1 179 ? -7.945 -8.351 10.723 1.00 89.62 179 TYR A O 1
ATOM 1290 N N . LEU A 1 180 ? -8.301 -10.235 9.561 1.00 84.88 180 LEU A N 1
ATOM 1291 C CA . LEU A 1 180 ? -9.084 -10.874 10.621 1.00 84.88 180 LEU A CA 1
ATOM 1292 C C . LEU A 1 180 ? -8.291 -11.121 11.913 1.00 84.88 180 LEU A C 1
ATOM 1294 O O . LEU A 1 180 ? -8.786 -10.718 12.973 1.00 84.88 180 LEU A O 1
ATOM 1298 N N . PRO A 1 181 ? -7.096 -11.753 11.886 1.00 85.75 181 PRO A N 1
ATOM 1299 C CA . PRO A 1 181 ? -6.316 -11.929 13.103 1.00 85.75 181 PRO A CA 1
ATOM 1300 C C . PRO A 1 181 ? -5.923 -10.576 13.698 1.00 85.75 181 PRO A C 1
ATOM 1302 O O . PRO A 1 181 ? -6.135 -10.372 14.891 1.00 85.75 181 PRO A O 1
ATOM 1305 N N . ALA A 1 182 ? -5.462 -9.620 12.884 1.00 86.06 182 ALA A N 1
ATOM 1306 C CA . ALA A 1 182 ? -5.095 -8.292 13.368 1.00 86.06 182 ALA A CA 1
ATOM 1307 C C . ALA A 1 182 ? -6.274 -7.597 14.066 1.00 86.06 182 ALA A C 1
ATOM 1309 O O . ALA A 1 182 ? -6.137 -7.149 15.201 1.00 86.06 182 ALA A O 1
ATOM 1310 N N . LYS A 1 183 ? -7.465 -7.589 13.458 1.00 84.19 183 LYS A N 1
ATOM 1311 C CA . LYS A 1 183 ? -8.663 -6.992 14.064 1.00 84.19 183 LYS A CA 1
ATOM 1312 C C . LYS A 1 183 ? -9.036 -7.654 15.396 1.00 84.19 183 LYS A C 1
ATOM 1314 O O . LYS A 1 183 ? -9.388 -6.963 16.348 1.00 84.19 183 LYS A O 1
ATOM 1319 N N . LYS A 1 184 ? -8.933 -8.985 15.488 1.00 82.56 184 LYS A N 1
ATOM 1320 C CA . LYS A 1 184 ? -9.253 -9.735 16.714 1.00 82.56 184 LYS A CA 1
ATOM 1321 C C . LYS A 1 184 ? -8.267 -9.444 17.849 1.00 82.56 184 LYS A C 1
ATOM 1323 O O . LYS A 1 184 ? -8.695 -9.278 18.989 1.00 82.56 184 LYS A O 1
ATOM 1328 N N . PHE A 1 185 ? -6.969 -9.397 17.550 1.00 80.50 185 PHE A N 1
ATOM 1329 C CA . PHE A 1 185 ? -5.930 -9.158 18.555 1.00 80.50 185 PHE A CA 1
ATOM 1330 C C . PHE A 1 185 ? -5.884 -7.705 19.017 1.00 80.50 185 PHE A C 1
ATOM 1332 O O . PHE A 1 185 ? -5.699 -7.447 20.204 1.00 80.50 185 PHE A O 1
ATOM 1339 N N . LEU A 1 186 ? -6.080 -6.764 18.097 1.00 76.31 186 LEU A N 1
ATOM 1340 C CA . LEU A 1 186 ? -5.894 -5.347 18.381 1.00 76.31 186 LEU A CA 1
ATOM 1341 C C . LEU A 1 186 ? -7.090 -4.700 19.091 1.00 76.31 186 LEU A C 1
ATOM 1343 O O . LEU A 1 186 ? -6.931 -3.599 19.608 1.00 76.31 186 LEU A O 1
ATOM 1347 N N . ARG A 1 187 ? -8.248 -5.385 19.172 1.00 64.75 187 ARG A N 1
ATOM 1348 C CA . ARG A 1 187 ? -9.495 -4.889 19.801 1.00 64.75 187 ARG A 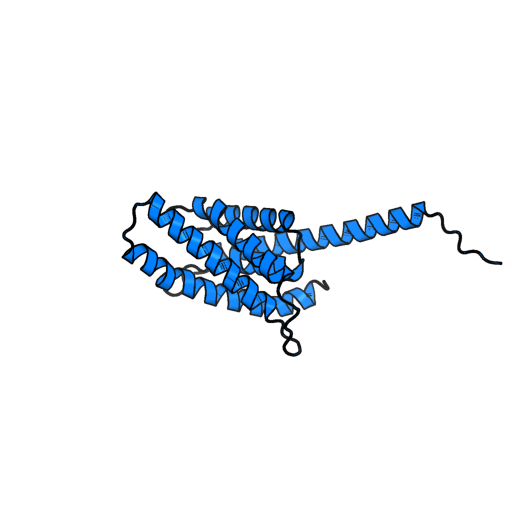CA 1
ATOM 1349 C C . ARG A 1 187 ? -9.783 -3.415 19.449 1.00 64.75 187 ARG A C 1
ATOM 1351 O O . ARG A 1 187 ? -10.117 -2.624 20.330 1.00 64.75 187 ARG A O 1
ATOM 1358 N N . LEU A 1 188 ? -9.578 -3.071 18.175 1.00 60.53 188 LEU A N 1
ATOM 1359 C CA . LEU A 1 188 ? -9.852 -1.758 17.584 1.00 60.53 188 LEU A CA 1
ATOM 1360 C C . LEU A 1 188 ? -11.302 -1.674 17.105 1.00 60.53 188 LEU A C 1
ATOM 1362 O O . LEU A 1 188 ? -11.806 -2.696 16.574 1.00 60.53 188 LEU A O 1
#

Radius of gyration: 19.39 Å; chains: 1; bounding box: 49×36×70 Å

InterPro domains:
  IPR031360 Tryptophan transporter TrpP [PF17099] (24-187)

Secondary structure (DSSP, 8-state):
-------HHHHHHHHHHHHHHHHHHHHHHHHHHHHHHHHHHHHPPPBTTB---HHHHHHHHHHHHH---HHHHHHHHHHHHHHHHHH--SS-GGGHHHHHHHHHHHHHHHHHHS---EETTEESHHHHHHHHHHHHHHHHHHHHHHHHTT--HHHHHHHIIIIIHHHHHHHHHHHHHHHHHHHHHHT-

Sequence (188 aa):
MNGDNRPVALNNEAQYAQTGAGRTKQLAVVAMLIAIGAVLRMVAPPIFGITPNFVIAMYCLSIVLVRPKFGEALAIGIIGGALSMVTSKSPIPYINLASEPAGALACAMIVATLSDVTIGRYSLKPLVATVIGTLVSGSLYVLINKFALNLPAAAAQGALVGVVLPVTLFNAVIAQAVYLPAKKFLRL